Protein AF-0000000087191456 (afdb_homodimer)

Structure (mmCIF, N/CA/C/O backbone):
data_AF-0000000087191456-model_v1
#
loop_
_entity.id
_entity.type
_entity.pdbx_description
1 polymer 'Transcriptional regulator WhiB'
#
loop_
_atom_site.group_PDB
_atom_site.id
_atom_site.type_symbol
_atom_site.label_atom_id
_atom_site.label_alt_id
_atom_site.label_comp_id
_atom_site.label_asym_id
_atom_site.label_entity_id
_atom_site.label_seq_id
_atom_site.pdbx_PDB_ins_code
_atom_site.Cartn_x
_atom_site.Cartn_y
_atom_site.Cartn_z
_atom_site.occupancy
_atom_site.B_iso_or_equiv
_atom_site.auth_seq_id
_atom_site.auth_comp_id
_atom_site.auth_asym_id
_atom_site.auth_atom_id
_atom_site.pdbx_PDB_model_num
ATOM 1 N N . MET A 1 1 ? -40.969 -2.92 -2.164 1 34.16 1 MET A N 1
ATOM 2 C CA . MET A 1 1 ? -40.062 -1.905 -1.629 1 34.16 1 MET A CA 1
ATOM 3 C C . MET A 1 1 ? -38.656 -2.076 -2.193 1 34.16 1 MET A C 1
ATOM 5 O O . MET A 1 1 ? -38.062 -3.148 -2.068 1 34.16 1 MET A O 1
ATOM 9 N N . SER A 1 2 ? -38.188 -1.32 -3.277 1 40.12 2 SER A N 1
ATOM 10 C CA . SER A 1 2 ? -36.969 -1.484 -4.078 1 40.12 2 SER A CA 1
ATOM 11 C C . SER A 1 2 ? -35.719 -1.329 -3.223 1 40.12 2 SER A C 1
ATOM 13 O O . SER A 1 2 ? -35.688 -0.56 -2.26 1 40.12 2 SER A O 1
ATOM 15 N N . PRO A 1 3 ? -34.812 -2.279 -3.111 1 40.75 3 PRO A N 1
ATOM 16 C CA . PRO A 1 3 ? -33.625 -2.143 -2.264 1 40.75 3 PRO A CA 1
ATOM 17 C C . PRO A 1 3 ? -32.844 -0.86 -2.545 1 40.75 3 PRO A C 1
ATOM 19 O O . PRO A 1 3 ? -32.75 -0.42 -3.695 1 40.75 3 PRO A O 1
ATOM 22 N N . ARG A 1 4 ? -32.875 0.216 -1.664 1 35.09 4 ARG A N 1
ATOM 23 C CA . ARG A 1 4 ? -32.094 1.44 -1.776 1 35.09 4 ARG A CA 1
ATOM 24 C C . ARG A 1 4 ? -30.641 1.127 -2.08 1 35.09 4 ARG A C 1
ATOM 26 O O . ARG A 1 4 ? -29.984 0.404 -1.326 1 35.09 4 ARG A O 1
ATOM 33 N N . ARG A 1 5 ? -30.156 1.012 -3.273 1 38.38 5 ARG A N 1
ATOM 34 C CA . ARG A 1 5 ? -28.75 0.925 -3.654 1 38.38 5 ARG A CA 1
ATOM 35 C C . ARG A 1 5 ? -27.906 1.905 -2.848 1 38.38 5 ARG A C 1
ATOM 37 O O . ARG A 1 5 ? -28.156 3.113 -2.871 1 38.38 5 ARG A O 1
ATOM 44 N N . GLU A 1 6 ? -27.359 1.554 -1.744 1 39.47 6 GLU A N 1
ATOM 45 C CA . GLU A 1 6 ? -26.406 2.422 -1.044 1 39.47 6 GLU A CA 1
ATOM 46 C C . GLU A 1 6 ? -25.609 3.27 -2.025 1 39.47 6 GLU A C 1
ATOM 48 O O . GLU A 1 6 ? -24.828 2.74 -2.82 1 39.47 6 GLU A O 1
ATOM 53 N N . LEU A 1 7 ? -26.125 4.375 -2.445 1 39.91 7 LEU A N 1
ATOM 54 C CA . LEU A 1 7 ? -25.438 5.379 -3.246 1 39.91 7 LEU A CA 1
ATOM 55 C C . LEU A 1 7 ? -23.969 5.477 -2.85 1 39.91 7 LEU A C 1
ATOM 57 O O . LEU A 1 7 ? -23.641 5.457 -1.661 1 39.91 7 LEU A O 1
ATOM 61 N N . HIS A 1 8 ? -23.094 4.898 -3.6 1 43.72 8 HIS A N 1
ATOM 62 C CA . HIS A 1 8 ? -21.672 5.199 -3.471 1 43.72 8 HIS A CA 1
ATOM 63 C C . HIS A 1 8 ? -21.453 6.656 -3.09 1 43.72 8 HIS A C 1
ATOM 65 O O . HIS A 1 8 ? -21.766 7.562 -3.863 1 43.72 8 HIS A O 1
ATOM 71 N N . ARG A 1 9 ? -21.703 7.066 -1.861 1 43.62 9 ARG A N 1
ATOM 72 C CA . ARG A 1 9 ? -21.469 8.43 -1.397 1 43.62 9 ARG A CA 1
ATOM 73 C C . ARG A 1 9 ? -20.234 9.023 -2.059 1 43.62 9 ARG A C 1
ATOM 75 O O . ARG A 1 9 ? -19.125 8.508 -1.89 1 43.62 9 ARG A O 1
ATOM 82 N N . THR A 1 10 ? -20.312 9.688 -3.107 1 49.41 10 THR A N 1
ATOM 83 C CA . THR A 1 10 ? -19.234 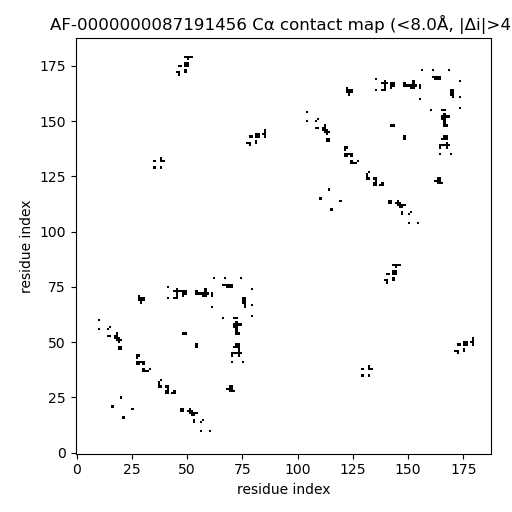10.539 -3.605 1 49.41 10 THR A CA 1
ATOM 84 C C . THR A 1 10 ? -18.547 11.281 -2.457 1 49.41 10 THR A C 1
ATOM 86 O O . THR A 1 10 ? -19.219 11.945 -1.658 1 49.41 10 THR A O 1
ATOM 89 N N . PRO A 1 11 ? -17.422 10.828 -2.135 1 53.06 11 PRO A N 1
ATOM 90 C CA . PRO A 1 11 ? -16.812 11.617 -1.062 1 53.06 11 PRO A CA 1
ATOM 91 C C . PRO A 1 11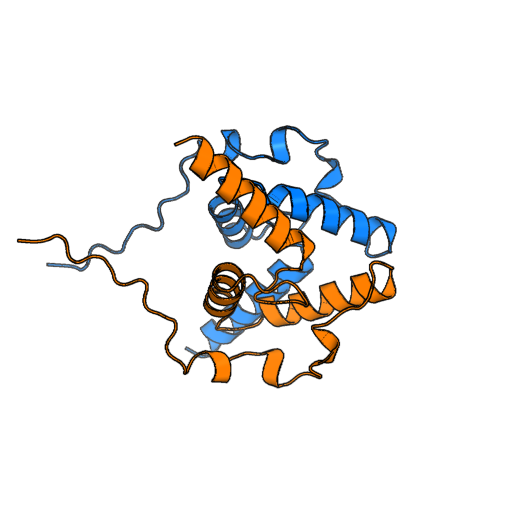 ? -17.172 13.094 -1.144 1 53.06 11 PRO A C 1
ATOM 93 O O . PRO A 1 11 ? -17.172 13.68 -2.232 1 53.06 11 PRO A O 1
ATOM 96 N N . SER A 1 12 ? -17.812 13.617 -0.249 1 54.34 12 SER A N 1
ATOM 97 C CA . SER A 1 12 ? -18.125 15.047 -0.224 1 54.34 12 SER A CA 1
ATOM 98 C C . SER A 1 12 ? -16.891 15.875 -0.576 1 54.34 12 SER A C 1
ATOM 100 O O . SER A 1 12 ? -15.758 15.461 -0.323 1 54.34 12 SER A O 1
ATOM 102 N N . LYS A 1 13 ? -16.891 16.812 -1.495 1 60.78 13 LYS A N 1
ATOM 103 C CA . LYS A 1 13 ? -15.922 17.828 -1.897 1 60.78 13 LYS A CA 1
ATOM 104 C C . LYS A 1 13 ? -15.078 18.281 -0.71 1 60.78 13 LYS A C 1
ATOM 106 O O . LYS A 1 13 ? -13.898 18.609 -0.868 1 60.78 13 LYS A O 1
ATOM 111 N N . GLY A 1 14 ? -15.289 17.734 0.509 1 82.06 14 GLY A N 1
ATOM 112 C CA . GLY A 1 14 ? -14.703 18.312 1.711 1 82.06 14 GLY A CA 1
ATOM 113 C C . GLY A 1 14 ? -13.68 17.391 2.361 1 82.06 14 GLY A C 1
ATOM 114 O O . GLY A 1 14 ? -12.781 17.859 3.068 1 82.06 14 GLY A O 1
ATOM 115 N N . TRP A 1 15 ? -13.484 16.172 1.83 1 87.38 15 TRP A N 1
ATOM 116 C CA . TRP A 1 15 ? -12.602 15.273 2.564 1 87.38 15 TRP A CA 1
ATOM 117 C C . TRP A 1 15 ? -11.141 15.633 2.326 1 87.38 15 TRP A C 1
ATOM 119 O O . TRP A 1 15 ? -10.281 15.352 3.164 1 87.38 15 TRP A O 1
ATOM 129 N N . ARG A 1 16 ? -10.773 16.328 1.291 1 90.19 16 ARG A N 1
ATOM 130 C CA . ARG A 1 16 ? -9.398 16.656 0.916 1 90.19 16 ARG A CA 1
ATOM 131 C C . ARG A 1 16 ? -8.781 17.625 1.92 1 90.19 16 ARG A C 1
ATOM 133 O O . ARG A 1 16 ? -7.559 17.672 2.068 1 90.19 16 ARG A O 1
ATOM 140 N N . ARG A 1 17 ? -9.672 18.344 2.609 1 91.44 17 ARG A N 1
ATOM 141 C CA . ARG A 1 17 ? -9.188 19.297 3.592 1 91.44 17 ARG A CA 1
ATOM 142 C C . ARG A 1 17 ? -8.586 18.594 4.801 1 91.44 17 ARG A C 1
ATOM 144 O O . ARG A 1 17 ? -7.781 19.172 5.527 1 91.44 17 ARG A O 1
ATOM 151 N N . ASP A 1 18 ? -8.922 17.406 4.957 1 93.75 18 ASP A N 1
ATOM 152 C CA . ASP A 1 18 ? -8.477 16.656 6.125 1 93.75 18 ASP A CA 1
ATOM 153 C C . ASP A 1 18 ? -7.266 15.789 5.789 1 93.75 18 ASP A C 1
ATOM 155 O O . ASP A 1 18 ? -6.746 15.078 6.652 1 93.75 18 ASP A O 1
ATOM 159 N N . ALA A 1 19 ? -6.836 15.883 4.523 1 96.81 19 ALA A N 1
ATOM 160 C CA . ALA A 1 19 ? -5.781 14.992 4.059 1 96.81 19 ALA A CA 1
ATOM 161 C C . ALA A 1 19 ? -4.449 15.32 4.727 1 96.81 19 ALA A C 1
ATOM 163 O O . ALA A 1 19 ? -4.031 16.484 4.754 1 96.81 19 ALA A O 1
ATOM 164 N N . ALA A 1 20 ? -3.693 14.289 5.219 1 95.81 20 ALA A N 1
ATOM 165 C CA . ALA A 1 20 ? -2.418 14.469 5.906 1 95.81 20 ALA A CA 1
ATOM 166 C C . ALA A 1 20 ? -1.351 15 4.953 1 95.81 20 ALA A C 1
ATOM 168 O O . ALA A 1 20 ? -0.444 15.727 5.371 1 95.81 20 ALA A O 1
ATOM 169 N N . CYS A 1 21 ? -1.485 14.68 3.68 1 97.19 21 CYS A N 1
ATOM 170 C CA . CYS A 1 21 ? -0.451 15.016 2.709 1 97.19 21 CYS A CA 1
ATOM 171 C C . CYS A 1 21 ? -0.417 16.516 2.445 1 97.19 21 CYS A C 1
ATOM 173 O O . CYS A 1 21 ? 0.556 17.031 1.893 1 97.19 21 CYS A O 1
ATOM 175 N N . GLN A 1 22 ? -1.382 17.297 2.854 1 95.38 22 GLN A N 1
ATOM 176 C CA . GLN A 1 22 ? -1.429 18.734 2.666 1 95.38 22 GLN A CA 1
ATOM 177 C C . GLN A 1 22 ? -0.269 19.422 3.383 1 95.38 22 GLN A C 1
ATOM 179 O O . GLN A 1 22 ? 0.157 20.516 2.986 1 95.38 22 GLN A O 1
ATOM 184 N N . GLY A 1 23 ? 0.269 18.828 4.34 1 94.62 23 GLY A N 1
ATOM 185 C CA . GLY A 1 23 ? 1.347 19.406 5.125 1 94.62 23 GLY A CA 1
ATOM 186 C C . GLY A 1 23 ? 2.725 19.016 4.629 1 94.62 23 GLY A C 1
ATOM 187 O O . GLY A 1 23 ? 3.73 19.297 5.289 1 94.62 23 GLY A O 1
ATOM 188 N N . HIS A 1 24 ? 2.826 18.406 3.521 1 97.25 24 HIS A N 1
ATOM 189 C CA . HIS A 1 24 ? 4.102 17.938 2.988 1 97.25 24 HIS A CA 1
ATOM 190 C C . HIS A 1 24 ? 4.387 18.562 1.625 1 97.25 24 HIS A C 1
ATOM 192 O O . HIS A 1 24 ? 3.484 19.094 0.975 1 97.25 24 HIS A O 1
ATOM 198 N N . ASP A 1 25 ? 5.621 18.562 1.252 1 97.69 25 ASP A N 1
ATOM 199 C CA . ASP A 1 25 ? 5.984 18.938 -0.112 1 97.69 25 ASP A CA 1
ATOM 200 C C . ASP A 1 25 ? 5.258 18.062 -1.132 1 97.69 25 ASP A C 1
ATOM 202 O O . ASP A 1 25 ? 5.402 16.828 -1.122 1 97.69 25 ASP A O 1
ATOM 206 N N . PRO A 1 26 ? 4.547 18.641 -2.059 1 97.06 26 PRO A N 1
ATOM 207 C CA . PRO A 1 26 ? 3.775 17.875 -3.031 1 97.06 26 PRO A CA 1
ATOM 208 C C . PRO A 1 26 ? 4.652 16.938 -3.871 1 97.06 26 PRO A C 1
ATOM 210 O O . PRO A 1 26 ? 4.191 15.883 -4.316 1 97.06 26 PRO A O 1
ATOM 213 N N . GLU A 1 27 ? 5.875 17.266 -4.078 1 97.38 27 GLU A N 1
ATOM 214 C CA . GLU A 1 27 ? 6.773 16.469 -4.914 1 97.38 27 GLU A CA 1
ATOM 215 C C . GLU A 1 27 ? 7.016 15.086 -4.309 1 97.38 27 GLU A C 1
ATOM 217 O O . GLU A 1 27 ? 7.328 14.141 -5.027 1 97.38 27 GLU A O 1
ATOM 222 N N . LEU A 1 28 ? 6.902 14.977 -3.02 1 98.06 28 LEU A N 1
ATOM 223 C CA . LEU A 1 28 ? 7.062 13.695 -2.342 1 98.06 28 LEU A CA 1
ATOM 224 C C . LEU A 1 28 ? 6.145 12.641 -2.951 1 98.06 28 LEU A C 1
ATOM 226 O O . LEU A 1 28 ? 6.496 11.461 -2.994 1 98.06 28 LEU A O 1
ATOM 230 N N . PHE A 1 29 ? 5.035 13.094 -3.488 1 98.25 29 PHE A N 1
ATOM 231 C CA . PHE A 1 29 ? 3.99 12.148 -3.869 1 98.25 29 PHE A CA 1
ATOM 232 C C . PHE A 1 29 ? 4.039 11.859 -5.363 1 98.25 29 PHE A C 1
ATOM 234 O O . PHE A 1 29 ? 3.172 11.164 -5.898 1 98.25 29 PHE A O 1
ATOM 241 N N . PHE A 1 30 ? 5.098 12.312 -6.047 1 97.88 30 PHE A N 1
ATOM 242 C CA . PHE A 1 30 ? 5.27 12.102 -7.477 1 97.88 30 PHE A CA 1
ATOM 243 C C . PHE A 1 30 ? 6.676 11.602 -7.781 1 97.88 30 PHE A C 1
ATOM 245 O O . PHE A 1 30 ? 7.449 12.281 -8.461 1 97.88 30 PHE A O 1
ATOM 252 N N . PRO A 1 31 ? 6.988 10.391 -7.285 1 96.69 31 PRO A N 1
ATOM 253 C CA . PRO A 1 31 ? 8.312 9.836 -7.59 1 96.69 31 PRO A CA 1
ATOM 254 C C . PRO A 1 31 ? 8.547 9.664 -9.086 1 96.69 31 PRO A C 1
ATOM 256 O O . PRO A 1 31 ? 7.621 9.312 -9.828 1 96.69 31 PRO A O 1
ATOM 259 N N . ILE A 1 32 ? 9.742 9.914 -9.477 1 93.44 32 ILE A N 1
ATOM 260 C CA . ILE A 1 32 ? 10.117 9.766 -10.875 1 93.44 32 ILE A CA 1
ATOM 261 C C . ILE A 1 32 ? 11.078 8.586 -11.031 1 93.44 32 ILE A C 1
ATOM 263 O O . ILE A 1 32 ? 12.148 8.555 -10.414 1 93.44 32 ILE A O 1
ATOM 267 N N . GLY A 1 33 ? 10.672 7.598 -11.797 1 91 33 GLY A N 1
ATOM 268 C CA . GLY A 1 33 ? 11.523 6.441 -12.047 1 91 33 GLY A CA 1
ATOM 269 C C . GLY A 1 33 ? 11.25 5.289 -11.102 1 91 33 GLY A C 1
ATOM 270 O O . GLY A 1 33 ? 10.219 5.262 -10.422 1 91 33 GLY A O 1
ATOM 271 N N . THR A 1 34 ? 12.141 4.293 -11.133 1 90.88 34 THR A N 1
ATOM 272 C CA . THR A 1 34 ? 11.938 3.084 -10.344 1 90.88 34 THR A CA 1
ATOM 273 C C . THR A 1 34 ? 13.227 2.664 -9.648 1 90.88 34 THR A C 1
ATOM 275 O O . THR A 1 34 ? 13.375 1.506 -9.25 1 90.88 34 THR A O 1
ATOM 278 N N . ASP A 1 35 ? 14.125 3.602 -9.57 1 93 35 ASP A N 1
ATOM 279 C CA . ASP A 1 35 ? 15.375 3.273 -8.891 1 93 35 ASP A CA 1
ATOM 280 C C . ASP A 1 35 ? 15.234 3.439 -7.379 1 93 35 ASP A C 1
ATOM 282 O O . ASP A 1 35 ? 14.141 3.732 -6.879 1 93 35 ASP A O 1
ATOM 286 N N . ALA A 1 36 ? 16.375 3.141 -6.648 1 93 36 ALA A N 1
ATOM 287 C CA . ALA A 1 36 ? 16.328 3.076 -5.191 1 93 36 ALA A CA 1
ATOM 288 C C . ALA A 1 36 ? 15.828 4.387 -4.598 1 93 36 ALA A C 1
ATOM 290 O O . ALA A 1 36 ? 14.961 4.387 -3.717 1 93 36 ALA A O 1
ATOM 291 N N . PRO A 1 37 ? 16.281 5.574 -5.086 1 94.75 37 PRO A N 1
ATOM 292 C CA . PRO A 1 37 ? 15.742 6.824 -4.551 1 94.75 37 PRO A CA 1
ATOM 293 C C . PRO A 1 37 ? 14.242 6.977 -4.797 1 94.75 37 PRO A C 1
ATOM 295 O O . PRO A 1 37 ? 13.508 7.418 -3.91 1 94.75 37 PRO A O 1
ATOM 298 N N . ALA A 1 38 ? 13.875 6.613 -5.922 1 96 38 ALA A N 1
ATOM 299 C CA . ALA A 1 38 ? 12.453 6.68 -6.254 1 96 38 ALA A CA 1
ATOM 300 C C . ALA A 1 38 ? 11.641 5.738 -5.371 1 96 38 ALA A C 1
ATOM 302 O O . ALA A 1 38 ? 10.547 6.094 -4.922 1 96 38 ALA A O 1
ATOM 303 N N . MET A 1 39 ? 12.164 4.582 -5.141 1 95 39 MET A N 1
ATOM 304 C CA . MET A 1 39 ? 11.477 3.596 -4.309 1 95 39 MET A CA 1
ATOM 305 C C . MET A 1 39 ? 11.367 4.086 -2.867 1 95 39 MET A C 1
ATOM 307 O O . MET A 1 39 ? 10.344 3.881 -2.215 1 95 39 MET A O 1
ATOM 311 N N . ARG A 1 40 ? 12.391 4.699 -2.453 1 95.75 40 ARG A N 1
ATOM 312 C CA . ARG A 1 40 ? 12.352 5.262 -1.106 1 95.75 40 ARG A CA 1
ATOM 313 C C . ARG A 1 40 ? 11.32 6.383 -1.009 1 95.75 40 ARG A C 1
ATOM 315 O O . ARG A 1 40 ? 10.594 6.484 -0.016 1 95.75 40 ARG A O 1
ATOM 322 N N . GLN A 1 41 ? 11.305 7.184 -1.983 1 97.06 41 GLN A N 1
ATOM 323 C CA . GLN A 1 41 ? 10.328 8.258 -2.037 1 97.06 41 GLN A CA 1
ATOM 324 C C . GLN A 1 41 ? 8.898 7.715 -1.986 1 97.06 41 GLN A C 1
ATOM 326 O O . GLN A 1 41 ? 8.047 8.25 -1.275 1 97.06 41 GLN A O 1
ATOM 331 N N . THR A 1 42 ? 8.656 6.699 -2.695 1 97.44 42 THR A N 1
ATOM 332 C CA . THR A 1 42 ? 7.352 6.047 -2.701 1 97.44 42 THR A CA 1
ATOM 333 C C . THR A 1 42 ? 6.992 5.547 -1.305 1 97.44 42 THR A C 1
ATOM 335 O O . THR A 1 42 ? 5.875 5.762 -0.83 1 97.44 42 THR A O 1
ATOM 338 N N . GLU A 1 43 ? 7.934 4.914 -0.701 1 95.38 43 GLU A N 1
ATOM 339 C CA . GLU A 1 43 ? 7.707 4.375 0.637 1 95.38 43 GLU A CA 1
ATOM 340 C C . GLU A 1 43 ? 7.371 5.484 1.629 1 95.38 43 GLU A C 1
ATOM 342 O O . GLU A 1 43 ? 6.469 5.336 2.453 1 95.38 43 GLU A O 1
ATOM 347 N N . GLN A 1 44 ? 8.078 6.555 1.512 1 96.12 44 GLN A N 1
ATOM 348 C CA . GLN A 1 44 ? 7.84 7.688 2.396 1 96.12 44 GLN A CA 1
ATOM 349 C C . GLN A 1 44 ? 6.453 8.281 2.166 1 96.12 44 GLN A C 1
ATOM 351 O O . GLN A 1 44 ? 5.738 8.602 3.121 1 96.12 44 GLN A O 1
ATOM 356 N N . ALA A 1 45 ? 6.094 8.445 0.949 1 98.38 45 ALA A N 1
ATOM 357 C CA . ALA A 1 45 ? 4.777 8.977 0.606 1 98.38 45 ALA A CA 1
ATOM 358 C C . ALA A 1 45 ? 3.666 8.078 1.145 1 98.38 45 ALA A C 1
ATOM 360 O O . ALA A 1 45 ? 2.691 8.562 1.724 1 98.38 45 ALA A O 1
ATOM 361 N N . LYS A 1 46 ? 3.85 6.797 0.98 1 97.88 46 LYS A N 1
ATOM 362 C CA . LYS A 1 46 ? 2.834 5.855 1.445 1 97.88 46 LYS A CA 1
ATOM 363 C C . LYS A 1 46 ? 2.723 5.875 2.967 1 97.88 46 LYS A C 1
ATOM 365 O O . LYS A 1 46 ? 1.633 5.711 3.518 1 97.88 46 LYS A O 1
ATOM 370 N N . ALA A 1 47 ? 3.799 6.074 3.592 1 95.25 47 ALA A N 1
ATOM 371 C CA . ALA A 1 47 ? 3.762 6.168 5.047 1 95.25 47 ALA A CA 1
ATOM 372 C C . ALA A 1 47 ? 2.887 7.336 5.5 1 95.25 47 ALA A C 1
ATOM 374 O O . ALA A 1 47 ? 2.143 7.223 6.477 1 95.25 47 ALA A O 1
ATOM 375 N N . VAL A 1 48 ? 2.975 8.43 4.848 1 97.12 48 VAL A N 1
ATOM 376 C CA . VAL A 1 48 ? 2.105 9.562 5.137 1 97.12 48 VAL A CA 1
ATOM 377 C C . VAL A 1 48 ? 0.646 9.164 4.938 1 97.12 48 VAL A C 1
ATOM 379 O O . VAL A 1 48 ? -0.206 9.461 5.777 1 97.12 48 VAL A O 1
ATOM 382 N N . CYS A 1 49 ? 0.38 8.508 3.848 1 98.19 49 CYS A N 1
ATOM 383 C CA . CYS A 1 49 ? -0.977 8.078 3.529 1 98.19 49 CYS A CA 1
ATOM 384 C C . CYS A 1 49 ? -1.545 7.199 4.641 1 98.19 49 CYS A C 1
ATOM 386 O O . CYS A 1 49 ? -2.711 7.344 5.012 1 98.19 49 CYS A O 1
ATOM 388 N N . PHE A 1 50 ? -0.727 6.289 5.168 1 96.75 50 PHE A N 1
ATOM 389 C CA . PHE A 1 50 ? -1.244 5.32 6.125 1 96.75 50 PHE A CA 1
ATOM 390 C C . PHE A 1 50 ? -1.464 5.969 7.488 1 96.75 50 PHE A C 1
ATOM 392 O O . PHE A 1 50 ? -2.125 5.395 8.352 1 96.75 50 PHE A O 1
ATOM 399 N N . GLY A 1 51 ? -0.954 7.168 7.676 1 94.56 51 GLY A N 1
ATOM 400 C CA . GLY A 1 51 ? -1.272 7.984 8.836 1 94.56 51 GLY A CA 1
ATOM 401 C C . G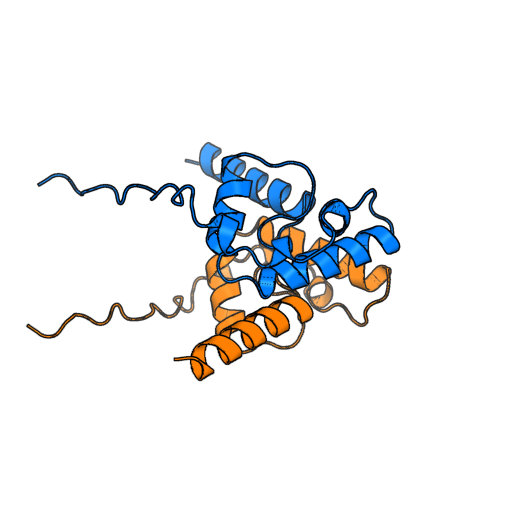LY A 1 51 ? -2.412 8.953 8.586 1 94.56 51 GLY A C 1
ATOM 402 O O . GLY A 1 51 ? -2.715 9.797 9.438 1 94.56 51 GLY A O 1
ATOM 403 N N . CYS A 1 52 ? -3.027 8.945 7.5 1 97 52 CYS A N 1
ATOM 404 C CA . CYS A 1 52 ? -4.02 9.906 7.043 1 97 52 CYS A CA 1
ATOM 405 C C . CYS A 1 52 ? -5.426 9.469 7.43 1 97 52 CYS A C 1
ATOM 407 O O . CYS A 1 52 ? -5.812 8.328 7.191 1 97 52 CYS A O 1
ATOM 409 N N . PRO A 1 53 ? -6.289 10.422 7.898 1 94.88 53 PRO A N 1
ATOM 410 C CA . PRO A 1 53 ? -7.645 10.055 8.32 1 94.88 53 PRO A CA 1
ATOM 411 C C . PRO A 1 53 ? -8.578 9.797 7.137 1 94.88 53 PRO A C 1
ATOM 413 O O . PRO A 1 53 ? -9.656 9.219 7.312 1 94.88 53 PRO A O 1
ATOM 416 N N . VAL A 1 54 ? -8.242 10.164 5.926 1 96.25 54 VAL A N 1
ATOM 417 C CA . VAL A 1 54 ? -9.156 10.023 4.793 1 96.25 54 VAL A CA 1
ATOM 418 C C . VAL A 1 54 ? -8.523 9.117 3.734 1 96.25 54 VAL A C 1
ATOM 420 O O . VAL A 1 54 ? -8.789 9.273 2.539 1 96.25 54 VAL A O 1
ATOM 423 N N . ILE A 1 55 ? -7.703 8.18 4.223 1 96.25 55 ILE A N 1
ATOM 424 C CA . ILE A 1 55 ? -6.961 7.324 3.305 1 96.25 55 ILE A CA 1
ATOM 425 C C . ILE A 1 55 ? -7.938 6.523 2.443 1 96.25 55 IL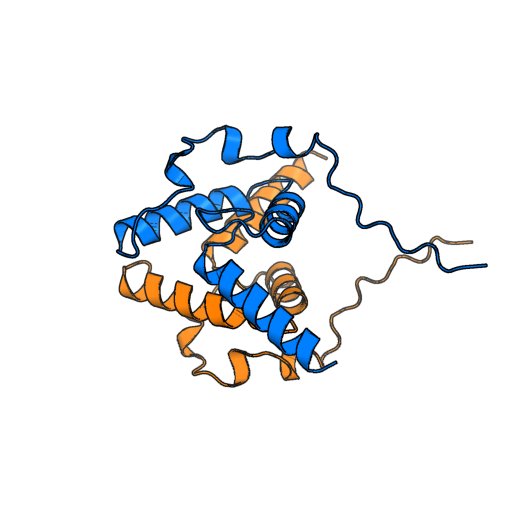E A C 1
ATOM 427 O O . ILE A 1 55 ? -7.719 6.352 1.241 1 96.25 55 ILE A O 1
ATOM 431 N N . ASP A 1 56 ? -8.945 6.078 2.979 1 94.62 56 ASP A N 1
ATOM 432 C CA . ASP A 1 56 ? -9.875 5.238 2.229 1 94.62 56 ASP A CA 1
ATOM 433 C C . ASP A 1 56 ? -10.594 6.047 1.151 1 94.62 56 ASP A C 1
ATOM 435 O O . ASP A 1 56 ? -10.727 5.594 0.013 1 94.62 56 ASP A O 1
ATOM 439 N N . ALA A 1 57 ? -11.047 7.199 1.525 1 95.75 57 ALA A N 1
ATOM 440 C CA . ALA A 1 57 ? -11.703 8.07 0.556 1 95.75 57 ALA A CA 1
ATOM 441 C C . ALA A 1 57 ? -10.742 8.477 -0.56 1 95.75 57 ALA A C 1
ATOM 443 O O . ALA A 1 57 ? -11.117 8.469 -1.736 1 95.75 57 ALA A O 1
ATOM 444 N N . CYS A 1 58 ? -9.516 8.781 -0.199 1 97.38 58 CYS A N 1
ATOM 445 C CA . CYS A 1 58 ? -8.477 9.148 -1.152 1 97.38 58 CYS A CA 1
ATOM 446 C C . CYS A 1 58 ? -8.188 8.008 -2.119 1 97.38 58 CYS A C 1
ATOM 448 O O . CYS A 1 58 ? -8.109 8.219 -3.33 1 97.38 58 CYS A O 1
ATOM 450 N N . ARG A 1 59 ? -8.094 6.84 -1.561 1 96.31 59 ARG A N 1
ATOM 451 C CA . ARG A 1 59 ? -7.82 5.656 -2.373 1 96.31 59 ARG A CA 1
ATOM 452 C C . ARG A 1 59 ? -8.969 5.379 -3.338 1 96.31 59 ARG A C 1
ATOM 454 O O . ARG A 1 59 ? -8.742 5.145 -4.527 1 96.31 59 ARG A O 1
ATOM 461 N N . ALA A 1 60 ? -10.156 5.41 -2.863 1 94.75 60 ALA A N 1
ATOM 462 C CA . ALA A 1 60 ? -11.328 5.168 -3.701 1 94.75 60 ALA A CA 1
ATOM 463 C C . ALA A 1 60 ? -11.391 6.164 -4.855 1 94.75 60 ALA A C 1
ATOM 465 O O . ALA A 1 60 ? -11.641 5.781 -6 1 94.75 60 ALA A O 1
ATOM 466 N N . TRP A 1 61 ? -11.172 7.34 -4.547 1 95.94 61 TRP A N 1
ATOM 467 C CA . TRP A 1 61 ? -11.203 8.383 -5.566 1 95.94 61 TRP A CA 1
ATOM 468 C C . TRP A 1 61 ? -10.141 8.133 -6.637 1 95.94 61 TRP A C 1
ATOM 470 O O . TRP A 1 61 ? -10.43 8.219 -7.836 1 95.94 61 TRP A O 1
ATOM 480 N N . ALA A 1 62 ? -8.93 7.887 -6.191 1 96.38 62 ALA A N 1
ATOM 481 C CA . ALA A 1 62 ? -7.828 7.645 -7.117 1 96.38 62 ALA A CA 1
ATOM 482 C C . ALA A 1 62 ? -8.133 6.465 -8.039 1 96.38 62 ALA A C 1
ATOM 484 O O . ALA A 1 62 ? -7.801 6.5 -9.227 1 96.38 62 ALA A O 1
ATOM 485 N N . LEU A 1 63 ? -8.727 5.395 -7.488 1 94.5 63 LEU A N 1
ATOM 486 C CA . LEU A 1 63 ? -9.078 4.219 -8.281 1 94.5 63 LEU A CA 1
ATOM 487 C C . LEU A 1 63 ? -10.203 4.543 -9.258 1 94.5 63 LEU A C 1
ATOM 489 O O . LEU A 1 63 ? -10.133 4.168 -10.43 1 94.5 63 LEU A O 1
ATOM 493 N N . ASP A 1 64 ? -11.133 5.297 -8.836 1 93.94 64 ASP A N 1
ATOM 494 C CA . ASP A 1 64 ? -12.305 5.605 -9.641 1 93.94 64 ASP A CA 1
ATOM 495 C C . ASP A 1 64 ? -11.953 6.547 -10.789 1 93.94 64 ASP A C 1
ATOM 497 O O . ASP A 1 64 ? -12.523 6.445 -11.875 1 93.94 64 ASP A O 1
ATOM 501 N N . THR A 1 65 ? -11.031 7.406 -10.531 1 94.62 65 THR A N 1
ATOM 502 C CA . THR A 1 65 ? -10.688 8.406 -11.531 1 94.62 65 THR A CA 1
ATOM 503 C C . THR A 1 65 ? -9.461 7.977 -12.336 1 94.62 65 THR A C 1
ATOM 505 O O . THR A 1 65 ? -8.961 8.734 -13.164 1 94.62 65 THR A O 1
ATOM 508 N N . HIS A 1 66 ? -8.914 6.82 -12.086 1 93.44 66 HIS A N 1
ATOM 509 C CA . HIS A 1 66 ? -7.797 6.227 -12.812 1 93.44 66 HIS A CA 1
ATOM 510 C C . HIS A 1 66 ? -6.578 7.145 -12.797 1 93.44 66 HIS A C 1
ATOM 512 O O . HIS A 1 66 ? -5.992 7.418 -13.852 1 93.44 66 HIS A O 1
ATOM 518 N N . GLN A 1 67 ? -6.266 7.555 -11.648 1 90.56 67 GLN A N 1
ATOM 519 C CA . GLN A 1 67 ? -5.047 8.344 -11.508 1 90.56 67 GLN A CA 1
ATOM 520 C C . GLN A 1 67 ? -3.811 7.512 -11.828 1 90.56 67 GLN A C 1
ATOM 522 O O . GLN A 1 67 ? -3.535 6.516 -11.156 1 90.56 67 GLN A O 1
ATOM 527 N N . ASP A 1 68 ? -3.021 7.93 -12.773 1 87.38 68 ASP A N 1
ATOM 528 C CA . ASP A 1 68 ? -1.963 7.074 -13.312 1 87.38 68 ASP A CA 1
ATOM 529 C C . ASP A 1 68 ? -0.596 7.5 -12.781 1 87.38 68 ASP A C 1
ATOM 531 O O . ASP A 1 68 ? 0.404 6.816 -13.008 1 87.38 68 ASP A O 1
ATOM 535 N N . HIS A 1 69 ? -0.509 8.609 -12.141 1 94.75 69 HIS A N 1
ATOM 536 C CA . HIS A 1 69 ? 0.797 9.039 -11.656 1 94.75 69 HIS A CA 1
ATOM 537 C C . HIS A 1 69 ? 0.733 9.445 -10.188 1 94.75 69 HIS A C 1
ATOM 539 O O . HIS A 1 69 ? -0.261 10.016 -9.742 1 94.75 69 HIS A O 1
ATOM 545 N N . GLY A 1 70 ? 1.849 9.008 -9.508 1 96.5 70 GLY A N 1
ATOM 546 C CA . GLY A 1 70 ? 1.961 9.469 -8.133 1 96.5 70 GLY A CA 1
ATOM 547 C C . GLY A 1 70 ? 1.478 8.445 -7.121 1 96.5 70 GLY A C 1
ATOM 548 O O . GLY A 1 70 ? 1.152 7.312 -7.48 1 96.5 70 GLY A O 1
ATOM 549 N N . VAL A 1 71 ? 1.531 8.891 -5.891 1 98 71 VAL A N 1
ATOM 550 C CA . VAL A 1 71 ? 1.067 8.094 -4.762 1 98 71 VAL A CA 1
ATOM 551 C C . VAL A 1 71 ? -0.24 8.672 -4.223 1 98 71 VAL A C 1
ATOM 553 O O . VAL A 1 71 ? -0.326 9.867 -3.932 1 98 71 VAL A O 1
ATOM 556 N N . TRP A 1 72 ? -1.301 7.859 -4.195 1 97.38 72 TRP A N 1
ATOM 557 C CA . TRP A 1 72 ? -2.629 8.227 -3.717 1 97.38 72 TRP A CA 1
ATOM 558 C C . TRP A 1 72 ? -3.178 7.164 -2.771 1 97.38 72 TRP A C 1
ATOM 560 O O . TRP A 1 72 ? -3.18 5.977 -3.098 1 97.38 72 TRP A O 1
ATOM 570 N N . GLY A 1 73 ? -3.703 7.551 -1.646 1 97.12 73 GLY A N 1
ATOM 571 C CA . GLY A 1 73 ? -4.348 6.59 -0.768 1 97.12 73 GLY A CA 1
ATOM 572 C C . GLY A 1 73 ? -3.477 5.391 -0.453 1 97.12 73 GLY A C 1
ATOM 573 O O . GLY A 1 73 ? -3.955 4.254 -0.43 1 97.12 73 GLY A O 1
ATOM 574 N N . GLY A 1 74 ? -2.273 5.566 -0.375 1 97.5 74 GLY A N 1
ATOM 575 C CA . GLY A 1 74 ? -1.353 4.504 -0.006 1 97.5 74 GLY A CA 1
ATOM 576 C C . GLY A 1 74 ? -1.022 3.574 -1.158 1 97.5 74 GLY A C 1
ATOM 577 O O . GLY A 1 74 ? -0.517 2.469 -0.946 1 97.5 74 GLY A O 1
ATOM 578 N N . THR A 1 75 ? -1.316 3.949 -2.361 1 97.56 75 THR A N 1
ATOM 579 C CA . THR A 1 75 ? -1.075 3.061 -3.494 1 97.56 75 THR A CA 1
ATOM 580 C C . THR A 1 75 ? -0.137 3.715 -4.504 1 97.56 75 THR A C 1
ATOM 582 O O . THR A 1 75 ? -0.226 4.918 -4.754 1 97.56 75 THR A O 1
ATOM 585 N N . SER A 1 76 ? 0.788 2.939 -5.031 1 96.75 76 SER A N 1
ATOM 586 C CA . SER A 1 76 ? 1.623 3.346 -6.156 1 96.75 76 SER A CA 1
ATOM 587 C C . SER A 1 76 ? 0.903 3.137 -7.484 1 96.75 76 SER A C 1
ATOM 589 O O . SER A 1 76 ? -0.169 2.527 -7.523 1 96.75 76 SER A O 1
ATOM 591 N N . GLU A 1 77 ? 1.551 3.652 -8.531 1 94.31 77 GLU A N 1
ATOM 592 C CA . GLU A 1 77 ? 1.026 3.447 -9.883 1 94.31 77 GLU A CA 1
ATOM 593 C C . GLU A 1 77 ? 0.92 1.96 -10.211 1 94.31 77 GLU A C 1
ATOM 595 O O . GLU A 1 77 ? -0.102 1.506 -10.727 1 94.31 77 GLU A O 1
ATOM 600 N N . ALA A 1 78 ? 1.94 1.245 -9.859 1 93.88 78 ALA A N 1
ATOM 601 C CA . ALA A 1 78 ? 1.972 -0.182 -10.172 1 93.88 78 ALA A CA 1
ATOM 602 C C . ALA A 1 78 ? 0.867 -0.929 -9.43 1 93.88 78 ALA A C 1
ATOM 604 O O . ALA A 1 78 ? 0.235 -1.83 -9.984 1 93.88 78 ALA A O 1
ATOM 605 N N . GLU A 1 79 ? 0.592 -0.575 -8.25 1 95.5 79 GLU A N 1
ATOM 606 C CA . GLU A 1 79 ? -0.436 -1.208 -7.426 1 95.5 79 GLU A CA 1
ATOM 607 C C . GLU A 1 79 ? -1.832 -0.92 -7.973 1 95.5 79 GLU A C 1
ATOM 609 O O . GLU A 1 79 ? -2.678 -1.814 -8.031 1 95.5 79 GLU A O 1
ATOM 614 N N . ARG A 1 80 ? -2.076 0.298 -8.391 1 96.06 80 ARG A N 1
ATOM 615 C CA . ARG A 1 80 ? -3.373 0.638 -8.969 1 96.06 80 ARG A CA 1
ATOM 616 C C . ARG A 1 80 ? -3.586 -0.074 -10.305 1 96.06 80 ARG A C 1
ATOM 618 O O . ARG A 1 80 ? -4.691 -0.526 -10.602 1 96.06 80 ARG A O 1
ATOM 625 N N . ARG A 1 81 ? -2.518 -0.185 -11.094 1 94.62 81 ARG A N 1
ATOM 626 C CA . ARG A 1 81 ? -2.605 -0.942 -12.336 1 94.62 81 ARG A CA 1
ATOM 627 C C . ARG A 1 81 ? -2.992 -2.393 -12.07 1 94.62 81 ARG A C 1
ATOM 629 O O . ARG A 1 81 ? -3.848 -2.949 -12.758 1 94.62 81 ARG A O 1
ATOM 636 N N . ALA A 1 82 ? -2.336 -2.994 -11.102 1 94.56 82 ALA A N 1
ATOM 637 C CA . ALA A 1 82 ? -2.65 -4.371 -10.734 1 94.56 82 ALA A CA 1
ATOM 638 C C . ALA A 1 82 ? -4.105 -4.504 -10.297 1 94.56 82 ALA A C 1
ATOM 640 O O . ALA A 1 82 ? -4.789 -5.465 -10.656 1 94.56 82 ALA A O 1
ATOM 641 N N . TYR A 1 83 ? -4.613 -3.592 -9.547 1 93.44 83 TYR A N 1
ATOM 642 C CA . TYR A 1 83 ? -6.004 -3.566 -9.102 1 93.44 83 TYR A CA 1
ATOM 643 C C . TYR A 1 83 ? -6.957 -3.551 -10.289 1 93.44 83 TYR A C 1
ATOM 645 O O . TYR A 1 83 ? -7.91 -4.328 -10.336 1 93.44 83 TYR A O 1
ATOM 653 N N . HIS A 1 84 ? -6.637 -2.65 -11.242 1 94.06 84 HIS A N 1
ATOM 654 C CA . HIS A 1 84 ? -7.516 -2.5 -12.398 1 94.06 84 HIS A CA 1
ATOM 655 C C . HIS A 1 84 ? -7.469 -3.734 -13.289 1 94.06 84 HIS A C 1
ATOM 657 O O . HIS A 1 84 ? -8.492 -4.137 -13.852 1 94.06 84 HIS A O 1
ATOM 663 N N . ARG A 1 85 ? -6.312 -4.359 -13.367 1 93.5 85 ARG A N 1
ATOM 664 C CA . ARG A 1 85 ? -6.184 -5.594 -14.133 1 93.5 85 ARG A CA 1
ATOM 665 C C . ARG A 1 85 ? -7.055 -6.699 -13.547 1 93.5 85 ARG A C 1
ATOM 667 O O . ARG A 1 85 ? -7.738 -7.41 -14.289 1 93.5 85 ARG A O 1
ATOM 674 N N . ARG A 1 86 ? -7.062 -6.812 -12.312 1 91.5 86 ARG A N 1
ATOM 675 C CA . ARG A 1 86 ? -7.891 -7.812 -11.641 1 91.5 86 ARG A CA 1
ATOM 676 C C . ARG A 1 86 ? -9.375 -7.547 -11.883 1 91.5 86 ARG A C 1
ATOM 678 O O . ARG A 1 86 ? -10.133 -8.469 -12.18 1 91.5 86 ARG A O 1
ATOM 685 N N . ARG A 1 87 ? -9.75 -6.305 -11.719 1 90.25 87 ARG A N 1
ATOM 686 C CA . ARG A 1 87 ? -11.148 -5.934 -11.891 1 90.25 87 ARG A CA 1
ATOM 687 C C . ARG A 1 87 ? -11.609 -6.215 -13.32 1 90.25 87 ARG A C 1
ATOM 689 O O . ARG A 1 87 ? -12.742 -6.664 -13.539 1 90.25 87 ARG A O 1
ATOM 696 N N . ALA A 1 88 ? -10.711 -5.91 -14.25 1 90.12 88 ALA A N 1
ATOM 697 C CA . ALA A 1 88 ? -11.016 -6.176 -15.648 1 90.12 88 ALA A CA 1
ATOM 698 C C . ALA A 1 88 ? -11.188 -7.672 -15.898 1 90.12 88 ALA A C 1
ATOM 700 O O . ALA A 1 88 ? -12.062 -8.086 -16.672 1 90.12 88 ALA A O 1
ATOM 701 N N . ALA A 1 89 ? -10.375 -8.461 -15.273 1 87.31 89 ALA A N 1
ATOM 702 C CA . ALA A 1 89 ? -10.43 -9.914 -15.43 1 87.31 89 ALA A CA 1
ATOM 703 C C . ALA A 1 89 ? -11.711 -10.492 -14.836 1 87.31 89 ALA A C 1
ATOM 705 O O . ALA A 1 89 ? -12.281 -11.438 -15.375 1 87.31 89 ALA A O 1
ATOM 706 N N . ARG A 1 90 ? -12.242 -9.938 -13.828 1 83 90 ARG A N 1
ATOM 707 C CA . ARG A 1 90 ? -13.469 -10.398 -13.18 1 83 90 ARG A CA 1
ATOM 708 C C . ARG A 1 90 ? -14.695 -9.992 -13.992 1 83 90 ARG A C 1
ATOM 710 O O . ARG A 1 90 ? -15.727 -10.664 -13.93 1 83 90 ARG A O 1
ATOM 717 N N . GLY A 1 91 ? -14.648 -8.75 -14.5 1 73.12 91 GLY A N 1
ATOM 718 C CA . GLY A 1 91 ? -15.758 -8.281 -15.312 1 73.12 91 GLY A CA 1
ATOM 719 C C . GLY A 1 91 ? -15.945 -9.086 -16.594 1 73.12 91 GLY A C 1
ATOM 720 O O . GLY A 1 91 ? -17.062 -9.195 -17.109 1 73.12 91 GLY A O 1
ATOM 721 N N . VAL A 1 92 ? -14.867 -9.555 -17.062 1 66.81 92 VAL A N 1
ATOM 722 C CA . VAL A 1 92 ? -14.984 -10.359 -18.281 1 66.81 92 VAL A CA 1
ATOM 723 C C . VAL A 1 92 ? -15.523 -11.742 -17.938 1 66.81 92 VAL A C 1
ATOM 725 O O . VAL A 1 92 ? -16.219 -12.375 -18.75 1 66.81 92 VAL A O 1
ATOM 728 N N . GLY A 1 93 ? -15.203 -12.188 -16.734 1 50.56 93 GLY A N 1
ATOM 729 C CA . GLY A 1 93 ? -15.695 -13.516 -16.375 1 50.56 93 GLY A CA 1
ATOM 730 C C . GLY A 1 93 ? -17.141 -13.523 -15.945 1 50.56 93 GLY A C 1
ATOM 731 O O . GLY A 1 93 ? -17.734 -14.586 -15.734 1 50.56 93 GLY A O 1
ATOM 732 N N . GLN A 1 94 ? -17.672 -12.406 -15.602 1 42.56 94 GLN A N 1
ATOM 733 C CA . GLN A 1 94 ? -19.109 -12.453 -15.367 1 42.56 94 GLN A CA 1
ATOM 734 C C . GLN A 1 94 ? -19.891 -12.227 -16.656 1 42.56 94 GLN A C 1
ATOM 736 O O . GLN A 1 94 ? -19.547 -11.352 -17.453 1 42.56 94 GLN A O 1
ATOM 741 N N . MET B 1 1 ? -36.156 -3.059 21.312 1 33.81 1 MET B N 1
ATOM 742 C CA . MET B 1 1 ? -35.531 -3.801 20.234 1 33.81 1 MET B CA 1
ATOM 743 C C . MET B 1 1 ? -34.062 -3.494 20.156 1 33.81 1 MET B C 1
ATOM 745 O O . MET B 1 1 ? -33.656 -2.336 20.016 1 33.81 1 MET B O 1
ATOM 749 N N . SER B 1 2 ? -33.062 -4.293 20.766 1 39.34 2 SER B N 1
ATOM 750 C CA . SER B 1 2 ? -31.625 -4.027 20.984 1 39.34 2 SER B CA 1
ATOM 751 C C . SER B 1 2 ? -30.891 -3.859 19.672 1 39.34 2 SER B C 1
ATOM 753 O O . SER B 1 2 ? -31.266 -4.457 18.656 1 39.34 2 SER B O 1
ATOM 755 N N . PRO B 1 3 ? -30.203 -2.756 19.375 1 41 3 PRO B N 1
ATOM 756 C CA . PRO B 1 3 ? -29.531 -2.568 18.078 1 41 3 PRO B CA 1
ATOM 757 C C . PRO B 1 3 ? -28.641 -3.75 17.703 1 41 3 PRO B C 1
ATOM 759 O O . PRO B 1 3 ? -28.047 -4.391 18.578 1 41 3 PRO B O 1
ATOM 762 N N . ARG B 1 4 ? -28.953 -4.617 16.672 1 37.81 4 ARG B N 1
ATOM 763 C CA . ARG B 1 4 ? -28.141 -5.703 16.125 1 37.81 4 ARG B CA 1
ATOM 764 C C . ARG B 1 4 ? -26.703 -5.258 15.914 1 37.81 4 ARG B C 1
ATOM 766 O O . ARG B 1 4 ? -26.453 -4.285 15.195 1 37.81 4 ARG B O 1
ATOM 773 N N . ARG B 1 5 ? -25.75 -5.277 16.828 1 37.19 5 ARG B N 1
ATOM 774 C CA . ARG B 1 5 ? -24.312 -5.066 16.625 1 37.19 5 ARG B CA 1
ATOM 775 C C . ARG B 1 5 ? -23.844 -5.766 15.359 1 37.19 5 ARG B C 1
ATOM 777 O O . ARG B 1 5 ? -23.938 -6.992 15.242 1 37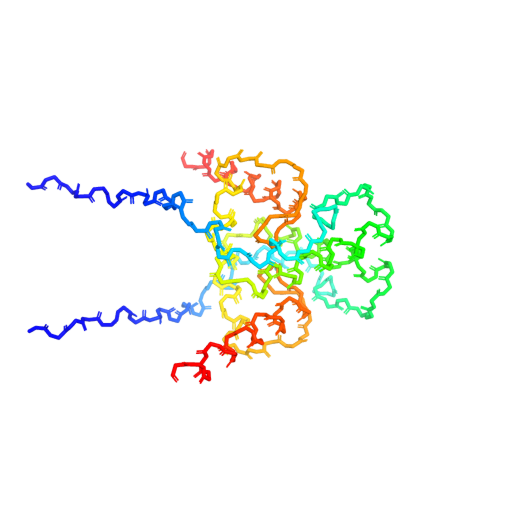.19 5 ARG B O 1
ATOM 784 N N . GLU B 1 6 ? -23.938 -5.184 14.188 1 39.72 6 GLU B N 1
ATOM 785 C CA . GLU B 1 6 ? -23.266 -5.754 13.016 1 39.72 6 GLU B CA 1
ATOM 786 C C . GLU B 1 6 ? -22 -6.5 13.414 1 39.72 6 GLU B C 1
ATOM 788 O O . GLU B 1 6 ? -21.047 -5.895 13.914 1 39.72 6 GLU B O 1
ATOM 793 N N . LEU B 1 7 ? -22.109 -7.711 13.852 1 39.69 7 LEU B N 1
ATOM 794 C CA . LEU B 1 7 ? -21 -8.617 14.141 1 39.69 7 LEU B CA 1
ATOM 795 C C . LEU B 1 7 ? -19.875 -8.445 13.133 1 39.69 7 LEU B C 1
ATOM 797 O O . LEU B 1 7 ? -20.125 -8.297 11.93 1 39.69 7 LEU B O 1
ATOM 801 N N . HIS B 1 8 ? -18.844 -7.762 13.445 1 42.72 8 HIS B N 1
ATOM 802 C CA . HIS B 1 8 ? -17.609 -7.828 12.672 1 42.72 8 HIS B CA 1
ATOM 803 C C . HIS B 1 8 ? -17.406 -9.219 12.078 1 42.72 8 HIS B C 1
ATOM 805 O O . HIS B 1 8 ? -17.219 -10.188 12.812 1 42.72 8 HIS B O 1
ATOM 811 N N . ARG B 1 9 ? -18.109 -9.609 11.039 1 43.16 9 ARG B N 1
ATOM 812 C CA . ARG B 1 9 ? -17.938 -10.906 10.383 1 43.16 9 ARG B CA 1
ATOM 813 C C . ARG B 1 9 ? -16.469 -11.312 10.367 1 43.16 9 ARG B C 1
ATOM 815 O O . ARG B 1 9 ? -15.633 -10.633 9.758 1 43.16 9 ARG B O 1
ATOM 822 N N . THR B 1 10 ? -15.945 -11.984 11.305 1 49.22 10 THR B N 1
ATOM 823 C CA . THR B 1 10 ? -14.664 -12.672 11.195 1 49.22 10 THR B CA 1
ATOM 824 C C . THR B 1 10 ? -14.508 -13.312 9.82 1 49.22 10 THR B C 1
ATOM 826 O O . THR B 1 10 ? -15.391 -14.039 9.359 1 49.22 10 THR B O 1
ATOM 829 N N . PRO B 1 11 ? -13.711 -12.68 9.016 1 53.16 11 PRO B N 1
ATOM 830 C CA . PRO B 1 11 ? -13.586 -13.398 7.746 1 53.16 11 PRO B CA 1
ATOM 831 C C . PRO B 1 11 ? -13.719 -14.906 7.91 1 53.16 11 PRO B C 1
ATOM 833 O O . PRO B 1 11 ? -13.188 -15.484 8.859 1 53.16 11 PRO B O 1
ATOM 836 N N . SER B 1 12 ? -14.648 -15.5 7.375 1 54.09 12 SER B N 1
ATOM 837 C CA . SER B 1 12 ? -14.789 -16.953 7.43 1 54.09 12 SER B CA 1
ATOM 838 C C . SER B 1 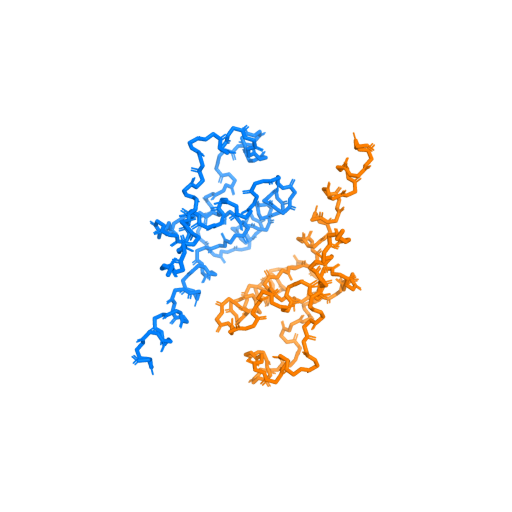12 ? -13.461 -17.641 7.168 1 54.09 12 SER B C 1
ATOM 840 O O . SER B 1 12 ? -12.609 -17.109 6.453 1 54.09 12 SER B O 1
ATOM 842 N N . LYS B 1 13 ? -12.945 -18.547 7.969 1 60.75 13 LYS B N 1
ATOM 843 C CA . LYS B 1 13 ? -11.805 -19.453 7.859 1 60.75 13 LYS B CA 1
ATOM 844 C C . LYS B 1 13 ? -11.539 -19.828 6.406 1 60.75 13 LYS B C 1
ATOM 846 O O . LYS B 1 13 ? -10.391 -20.031 6.008 1 60.75 13 LYS B O 1
ATOM 851 N N . GLY B 1 14 ? -12.328 -19.344 5.422 1 82.19 14 GLY B N 1
ATOM 852 C CA . GLY B 1 14 ? -12.281 -19.875 4.066 1 82.19 14 GLY B CA 1
ATOM 853 C C . GLY B 1 14 ? -11.727 -18.875 3.064 1 82.19 14 GLY B C 1
ATOM 854 O O . GLY B 1 14 ? -11.18 -19.266 2.027 1 82.19 14 GLY B O 1
ATOM 855 N N . TRP B 1 15 ? -11.453 -17.625 3.48 1 87.44 15 TRP B N 1
ATOM 856 C CA . TRP B 1 15 ? -11.055 -16.656 2.461 1 87.44 15 TRP B CA 1
ATOM 857 C C . TRP B 1 15 ? -9.609 -16.875 2.033 1 87.44 15 TRP B C 1
ATOM 859 O O . TRP B 1 15 ? -9.227 -16.531 0.916 1 87.44 15 TRP B O 1
ATOM 869 N N . ARG B 1 16 ? -8.773 -17.516 2.795 1 90.19 16 ARG B N 1
ATOM 870 C CA . ARG B 1 16 ? -7.352 -17.703 2.533 1 90.19 16 ARG B CA 1
ATOM 871 C C . ARG B 1 16 ? -7.141 -18.625 1.337 1 90.19 16 ARG B C 1
ATOM 873 O O . ARG B 1 16 ? -6.098 -18.562 0.678 1 90.19 16 ARG B O 1
ATOM 880 N N . ARG B 1 17 ? -8.164 -19.438 1.092 1 91.62 17 ARG B N 1
ATOM 881 C CA . ARG B 1 17 ? -8.062 -20.359 -0.027 1 91.62 17 ARG B CA 1
ATOM 882 C C . ARG B 1 17 ? -8.109 -19.625 -1.36 1 91.62 17 ARG B C 1
ATOM 884 O O . ARG B 1 17 ? -7.648 -20.141 -2.379 1 91.62 17 ARG B O 1
ATOM 891 N N . ASP B 1 18 ? -8.578 -18.484 -1.325 1 93.75 18 ASP B N 1
ATOM 892 C CA . ASP B 1 18 ? -8.75 -17.719 -2.555 1 93.75 18 ASP B CA 1
ATOM 893 C C . ASP B 1 18 ? -7.602 -16.719 -2.75 1 93.75 18 ASP B C 1
ATOM 895 O O . ASP B 1 18 ? -7.574 -15.984 -3.734 1 93.75 18 ASP B O 1
ATOM 899 N N . ALA B 1 19 ? -6.66 -16.766 -1.803 1 96.81 19 ALA B N 1
ATOM 900 C CA . ALA B 1 19 ? -5.594 -15.773 -1.816 1 96.81 19 ALA B CA 1
ATOM 901 C C . ALA B 1 19 ? -4.656 -15.984 -3.002 1 96.81 19 ALA B C 1
ATOM 903 O O . ALA B 1 19 ? -4.184 -17.094 -3.234 1 96.81 19 ALA B O 1
ATOM 904 N N . ALA B 1 20 ? -4.289 -14.906 -3.746 1 95.88 20 ALA B N 1
ATOM 905 C CA . ALA B 1 20 ? -3.422 -14.977 -4.922 1 95.88 20 ALA B CA 1
ATOM 906 C C . ALA B 1 20 ? -2.006 -15.398 -4.535 1 95.88 20 ALA B C 1
ATOM 908 O O . ALA B 1 20 ? -1.308 -16.047 -5.316 1 95.88 20 ALA B O 1
ATOM 909 N N . CYS B 1 21 ? -1.607 -15.055 -3.324 1 97.25 21 CYS B N 1
ATOM 910 C CA . CYS B 1 21 ? -0.23 -15.281 -2.9 1 97.25 21 CYS B CA 1
ATOM 911 C C . CYS B 1 21 ? 0.048 -16.766 -2.717 1 97.25 21 CYS B C 1
ATOM 913 O O . CYS B 1 21 ? 1.207 -17.188 -2.654 1 97.25 21 CYS B O 1
ATOM 915 N N . GLN B 1 22 ? -0.928 -17.625 -2.682 1 95.44 22 GLN B N 1
ATOM 916 C CA . GLN B 1 22 ? -0.759 -19.078 -2.527 1 95.44 22 GLN B CA 1
ATOM 917 C C . GLN B 1 22 ? 0.031 -19.656 -3.693 1 95.44 22 GLN B C 1
ATOM 919 O O . GLN B 1 22 ? 0.682 -20.703 -3.547 1 95.44 22 GLN B O 1
ATOM 924 N N . GLY B 1 23 ? 0.041 -19.031 -4.77 1 94.62 23 GLY B N 1
ATOM 925 C CA . GLY B 1 23 ? 0.721 -19.531 -5.957 1 94.62 23 GLY B CA 1
ATOM 926 C C . GLY B 1 23 ? 2.137 -19 -6.098 1 94.62 23 GLY B C 1
ATOM 927 O O . GLY B 1 23 ? 2.779 -19.203 -7.133 1 94.62 23 GLY B O 1
ATOM 928 N N . HIS B 1 24 ? 2.654 -18.375 -5.137 1 97.25 24 HIS B N 1
ATOM 929 C CA . HIS B 1 24 ? 3.986 -17.766 -5.195 1 97.25 24 HIS B CA 1
ATOM 930 C C . HIS B 1 24 ? 4.891 -18.344 -4.109 1 97.25 24 HIS B C 1
ATOM 932 O O . HIS B 1 24 ? 4.41 -18.938 -3.143 1 97.25 24 HIS B O 1
ATOM 938 N N . ASP B 1 25 ? 6.16 -18.203 -4.309 1 97.69 25 ASP B N 1
ATOM 939 C CA . ASP B 1 25 ? 7.109 -18.516 -3.246 1 97.69 25 ASP B CA 1
ATOM 940 C C . ASP B 1 25 ? 6.816 -17.688 -1.993 1 97.69 25 ASP B C 1
ATOM 942 O O . ASP B 1 25 ? 6.824 -16.453 -2.039 1 97.69 25 ASP B O 1
ATOM 946 N N . PRO B 1 26 ? 6.633 -18.328 -0.869 1 97.06 26 PRO B N 1
ATOM 947 C CA . PRO B 1 26 ? 6.289 -17.609 0.357 1 97.06 26 PRO B CA 1
ATOM 948 C C . PRO B 1 26 ? 7.352 -16.578 0.757 1 97.06 26 PRO B C 1
ATOM 950 O O . PRO B 1 26 ? 7.031 -15.57 1.382 1 97.06 26 PRO B O 1
ATOM 953 N N . GLU B 1 27 ? 8.57 -16.781 0.413 1 97.38 27 GLU B N 1
ATOM 954 C CA . GLU B 1 27 ? 9.664 -15.891 0.795 1 97.38 27 GLU B CA 1
ATOM 955 C C . GLU B 1 27 ? 9.492 -14.508 0.175 1 97.38 27 GLU B C 1
ATOM 957 O O . GLU B 1 27 ? 10 -13.516 0.705 1 97.38 27 GLU B O 1
ATOM 962 N N . LEU B 1 28 ? 8.82 -14.43 -0.924 1 98.12 28 LEU B N 1
ATOM 963 C CA . LEU B 1 28 ? 8.555 -13.148 -1.576 1 98.12 28 LEU B CA 1
ATOM 964 C C . LEU B 1 28 ? 7.902 -12.172 -0.607 1 98.12 28 LEU B C 1
ATOM 966 O O . LEU B 1 28 ? 8.125 -10.961 -0.696 1 98.12 28 LEU B O 1
ATOM 970 N N . PHE B 1 29 ? 7.184 -12.719 0.35 1 98.25 29 PHE B N 1
ATOM 971 C CA . PHE B 1 29 ? 6.324 -11.867 1.164 1 98.25 29 PHE B CA 1
ATOM 972 C C . PHE B 1 29 ? 6.992 -11.539 2.496 1 98.25 29 PHE B C 1
ATOM 974 O O . PHE B 1 29 ? 6.383 -10.922 3.365 1 98.25 29 PHE B O 1
ATOM 981 N N . PHE B 1 30 ? 8.266 -11.875 2.641 1 97.88 30 PHE B N 1
ATOM 982 C CA . PHE B 1 30 ? 9.023 -11.609 3.861 1 97.88 30 PHE B CA 1
ATOM 983 C C . PHE B 1 30 ? 10.367 -10.977 3.539 1 97.88 30 PHE B C 1
ATOM 985 O O . PHE B 1 30 ? 11.422 -11.562 3.799 1 97.88 30 PHE B O 1
ATOM 992 N N . PRO B 1 31 ? 10.328 -9.75 2.982 1 96.69 31 PRO B N 1
ATOM 993 C CA . PRO B 1 31 ? 11.594 -9.07 2.699 1 96.69 31 PRO B CA 1
ATOM 994 C C . PRO B 1 31 ? 12.438 -8.844 3.951 1 96.69 31 PRO B C 1
ATOM 996 O O . PRO B 1 31 ? 11.898 -8.578 5.027 1 96.69 31 PRO B O 1
ATOM 999 N N . ILE B 1 32 ? 13.695 -8.969 3.779 1 93.38 32 ILE B N 1
ATOM 1000 C CA . ILE B 1 32 ? 14.625 -8.758 4.883 1 93.38 32 ILE B CA 1
ATOM 1001 C C . ILE B 1 32 ? 15.438 -7.484 4.637 1 93.38 32 ILE B C 1
ATOM 1003 O O . ILE B 1 32 ? 16.125 -7.371 3.625 1 93.38 32 ILE B O 1
ATOM 1007 N N . GLY B 1 33 ? 15.305 -6.527 5.523 1 90.94 33 GLY B N 1
ATOM 1008 C CA . GLY B 1 33 ? 16.062 -5.289 5.414 1 90.94 33 GLY B CA 1
ATOM 1009 C C . GLY B 1 33 ? 15.305 -4.191 4.691 1 90.94 33 GLY B C 1
ATOM 1010 O O . GLY B 1 33 ? 14.086 -4.273 4.527 1 90.94 33 GLY B O 1
ATOM 1011 N N . THR B 1 34 ? 16.031 -3.119 4.371 1 90.88 34 THR B N 1
ATOM 1012 C CA . THR B 1 34 ? 15.391 -1.955 3.768 1 90.88 34 THR B CA 1
ATOM 1013 C C . THR B 1 34 ? 16.219 -1.435 2.592 1 90.88 34 THR B C 1
ATOM 1015 O O . THR B 1 34 ? 16.094 -0.271 2.205 1 90.88 34 THR B O 1
ATOM 1018 N N . ASP B 1 35 ? 17.062 -2.289 2.111 1 93 35 ASP B N 1
ATOM 1019 C CA . ASP B 1 35 ? 17.859 -1.869 0.96 1 93 35 ASP B CA 1
ATOM 1020 C C . ASP B 1 35 ? 17.094 -2.076 -0.343 1 93 35 ASP B C 1
ATOM 1022 O O . ASP B 1 35 ? 15.93 -2.482 -0.325 1 93 35 ASP B O 1
ATOM 1026 N N . ALA B 1 36 ? 17.781 -1.687 -1.486 1 92.88 36 ALA B N 1
ATOM 1027 C CA . ALA B 1 36 ? 17.109 -1.653 -2.779 1 92.88 36 ALA B CA 1
ATOM 1028 C C . ALA B 1 36 ? 16.531 -3.02 -3.129 1 92.88 36 ALA B C 1
ATOM 1030 O O . ALA B 1 36 ? 15.375 -3.121 -3.553 1 92.88 36 ALA B O 1
ATOM 1031 N N . PRO B 1 37 ? 17.266 -4.148 -2.922 1 94.81 37 PRO B N 1
ATOM 1032 C CA . PRO B 1 37 ? 16.656 -5.457 -3.197 1 94.81 37 PRO B CA 1
ATOM 1033 C C . PRO B 1 37 ? 15.438 -5.742 -2.328 1 94.81 37 PRO B C 1
ATOM 1035 O O . PRO B 1 37 ? 14.438 -6.273 -2.82 1 94.81 37 PRO B O 1
ATOM 1038 N N . ALA B 1 38 ? 15.562 -5.383 -1.149 1 96 38 ALA B N 1
ATOM 1039 C CA . ALA B 1 38 ? 14.438 -5.578 -0.235 1 96 38 ALA B CA 1
ATOM 1040 C C . ALA B 1 38 ? 13.234 -4.738 -0.657 1 96 38 ALA B C 1
ATOM 1042 O O . ALA B 1 38 ? 12.094 -5.203 -0.602 1 96 38 ALA B O 1
ATOM 1043 N N . MET B 1 39 ? 13.492 -3.541 -1.058 1 95 39 MET B N 1
ATOM 1044 C CA . MET B 1 39 ? 12.43 -2.643 -1.49 1 95 39 MET B CA 1
ATOM 1045 C C . MET B 1 39 ? 11.75 -3.17 -2.752 1 95 39 MET B C 1
ATOM 1047 O O . MET B 1 39 ? 10.531 -3.074 -2.893 1 95 39 MET B O 1
ATOM 1051 N N . ARG B 1 40 ? 12.547 -3.703 -3.576 1 95.81 40 ARG B N 1
ATOM 1052 C CA . ARG B 1 40 ? 11.984 -4.293 -4.785 1 95.81 40 ARG B CA 1
ATOM 1053 C C . ARG B 1 40 ? 11.117 -5.508 -4.453 1 95.81 40 ARG B C 1
ATOM 1055 O O . ARG B 1 40 ? 10.047 -5.695 -5.039 1 95.81 40 ARG B O 1
ATOM 1062 N N . GLN B 1 41 ? 11.602 -6.285 -3.594 1 97.06 41 GLN B N 1
ATOM 1063 C CA . GLN B 1 41 ? 10.844 -7.449 -3.143 1 97.06 41 GLN B CA 1
ATOM 1064 C C . GLN B 1 41 ? 9.492 -7.035 -2.561 1 97.06 41 GLN B C 1
ATOM 1066 O O . GLN B 1 41 ? 8.469 -7.66 -2.842 1 97.06 41 GLN B O 1
ATOM 1071 N N . THR B 1 42 ? 9.492 -6.031 -1.781 1 97.44 42 THR B N 1
ATOM 1072 C CA . THR B 1 42 ? 8.258 -5.504 -1.198 1 97.44 42 THR B CA 1
ATOM 1073 C C . THR B 1 42 ? 7.289 -5.066 -2.291 1 97.44 42 THR B C 1
ATOM 1075 O O . THR B 1 42 ? 6.102 -5.395 -2.24 1 97.44 42 THR B O 1
ATOM 1078 N N . GLU B 1 43 ? 7.812 -4.359 -3.225 1 95.38 43 GLU B N 1
ATOM 1079 C CA . GLU B 1 43 ? 6.98 -3.871 -4.32 1 95.38 43 GLU B CA 1
ATOM 1080 C C . GLU B 1 43 ? 6.355 -5.027 -5.094 1 95.38 43 GLU B C 1
ATOM 1082 O O . GLU B 1 43 ? 5.172 -4.977 -5.449 1 95.38 43 GLU B O 1
ATOM 1087 N N . GLN B 1 44 ? 7.129 -6.031 -5.32 1 96.19 44 GLN B N 1
ATOM 1088 C CA . GLN B 1 44 ? 6.637 -7.199 -6.039 1 96.19 44 GLN B CA 1
ATOM 1089 C C . GLN B 1 44 ? 5.551 -7.918 -5.246 1 96.19 44 GLN B C 1
ATOM 1091 O O . GLN B 1 44 ? 4.523 -8.312 -5.801 1 96.19 44 GLN B O 1
ATOM 1096 N N . ALA B 1 45 ? 5.777 -8.086 -3.996 1 98.38 45 ALA B N 1
ATOM 1097 C CA . ALA B 1 45 ? 4.793 -8.727 -3.129 1 98.38 45 ALA B CA 1
ATOM 1098 C C . ALA B 1 45 ? 3.482 -7.945 -3.113 1 98.38 45 ALA B C 1
ATOM 1100 O O . ALA B 1 45 ? 2.402 -8.531 -3.225 1 98.38 45 ALA B O 1
ATOM 1101 N N . LYS B 1 46 ? 3.6 -6.645 -3.02 1 97.94 46 LYS B N 1
ATOM 1102 C CA . LYS B 1 46 ? 2.404 -5.812 -2.979 1 97.94 46 LYS B CA 1
ATOM 1103 C C . LYS B 1 46 ? 1.646 -5.871 -4.301 1 97.94 46 LYS B C 1
ATOM 1105 O O . LYS B 1 46 ? 0.414 -5.82 -4.32 1 97.94 46 LYS B O 1
ATOM 1110 N N . ALA B 1 47 ? 2.361 -5.988 -5.336 1 95.38 47 ALA B N 1
ATOM 1111 C CA . ALA B 1 47 ? 1.702 -6.117 -6.633 1 95.38 47 ALA B CA 1
ATOM 1112 C C . ALA B 1 47 ? 0.831 -7.367 -6.68 1 95.38 47 ALA B C 1
ATOM 1114 O O . ALA B 1 47 ? -0.272 -7.34 -7.234 1 95.38 47 ALA B O 1
ATOM 1115 N N . VAL B 1 48 ? 1.287 -8.43 -6.16 1 97.19 48 VAL B N 1
ATOM 1116 C CA . VAL B 1 48 ? 0.488 -9.648 -6.07 1 97.19 48 VAL B CA 1
ATOM 1117 C C . VAL B 1 48 ? -0.77 -9.375 -5.246 1 97.19 48 VAL B C 1
ATOM 1119 O O . VAL B 1 48 ? -1.871 -9.773 -5.637 1 97.19 48 VAL B O 1
ATOM 1122 N N . CYS B 1 49 ? -0.581 -8.734 -4.129 1 98.19 49 CYS B N 1
ATOM 1123 C CA . CYS B 1 49 ? -1.698 -8.422 -3.246 1 98.19 49 CYS B CA 1
ATOM 1124 C C . CYS B 1 49 ? -2.771 -7.629 -3.98 1 98.19 49 CYS B C 1
ATOM 1126 O O . CYS B 1 49 ? -3.965 -7.891 -3.818 1 98.19 49 CYS B O 1
ATOM 1128 N N . PHE B 1 50 ? -2.352 -6.656 -4.789 1 96.81 50 PHE B N 1
ATOM 1129 C CA . PHE B 1 50 ? -3.32 -5.758 -5.406 1 96.81 50 PHE B CA 1
ATOM 1130 C C . PHE B 1 50 ? -4.047 -6.449 -6.551 1 96.81 50 PHE B C 1
ATOM 1132 O O . PHE B 1 50 ? -5.07 -5.957 -7.031 1 96.81 50 PHE B O 1
ATOM 1139 N N . GLY B 1 51 ? -3.559 -7.602 -6.977 1 94.69 51 GLY B N 1
ATOM 1140 C CA . GLY B 1 51 ? -4.27 -8.469 -7.906 1 94.69 51 GLY B CA 1
ATOM 1141 C C . GLY B 1 51 ? -5.094 -9.539 -7.215 1 94.69 51 GLY B C 1
ATOM 1142 O O . GLY B 1 51 ? -5.652 -10.414 -7.871 1 94.69 51 GLY B O 1
ATOM 1143 N N . CYS B 1 52 ? -5.188 -9.555 -5.969 1 97.12 52 CYS B N 1
ATOM 1144 C CA . CYS B 1 52 ? -5.789 -10.602 -5.156 1 97.12 52 CYS B CA 1
ATOM 1145 C C . CYS B 1 52 ? -7.258 -10.305 -4.883 1 97.12 52 CYS B C 1
ATOM 1147 O O . CYS B 1 52 ? -7.609 -9.195 -4.473 1 97.12 52 CYS B O 1
ATOM 1149 N N . PRO B 1 53 ? -8.156 -11.344 -4.953 1 94.94 53 PRO B N 1
ATOM 1150 C CA . PRO B 1 53 ? -9.586 -11.109 -4.73 1 94.94 53 PRO B CA 1
ATOM 1151 C C . PRO B 1 53 ? -9.93 -10.914 -3.256 1 94.94 53 PRO B C 1
ATOM 1153 O O . PRO B 1 53 ? -11.023 -10.453 -2.93 1 94.94 53 PRO B O 1
ATOM 1156 N N . VAL B 1 54 ? -9.078 -11.234 -2.326 1 96.25 54 VAL B N 1
ATOM 1157 C CA . VAL B 1 54 ? -9.414 -11.156 -0.907 1 96.25 54 VAL B CA 1
ATOM 1158 C C . VAL B 1 54 ? -8.477 -10.172 -0.208 1 96.25 54 VAL B C 1
ATOM 1160 O O . VAL B 1 54 ? -8.172 -10.328 0.978 1 96.25 54 VAL B O 1
ATOM 1163 N N . ILE B 1 55 ? -8.031 -9.172 -0.976 1 96.31 55 ILE B N 1
ATOM 1164 C CA . ILE B 1 55 ? -7.043 -8.234 -0.448 1 96.31 55 ILE B CA 1
ATOM 1165 C C . ILE B 1 55 ? -7.621 -7.512 0.767 1 96.31 55 ILE B C 1
ATOM 1167 O O . ILE B 1 55 ? -6.918 -7.301 1.76 1 96.31 55 ILE B O 1
ATOM 1171 N N . ASP B 1 56 ? -8.797 -7.18 0.723 1 94.62 56 ASP B N 1
ATOM 1172 C CA . ASP B 1 56 ? -9.383 -6.414 1.818 1 94.62 56 ASP B CA 1
ATOM 1173 C C . ASP B 1 56 ? -9.492 -7.262 3.084 1 94.62 56 ASP B C 1
ATOM 1175 O O . ASP B 1 56 ? -9.164 -6.801 4.18 1 94.62 56 ASP B O 1
ATOM 1179 N N . ALA B 1 57 ? -9.945 -8.461 2.91 1 95.69 57 ALA B N 1
ATOM 1180 C CA . ALA B 1 57 ? -10.039 -9.367 4.047 1 95.69 57 ALA B CA 1
ATOM 1181 C C . ALA B 1 57 ? -8.656 -9.656 4.629 1 95.69 57 ALA B C 1
ATOM 1183 O O . ALA B 1 57 ? -8.484 -9.664 5.852 1 95.69 57 ALA B O 1
ATOM 1184 N N . CYS B 1 58 ? -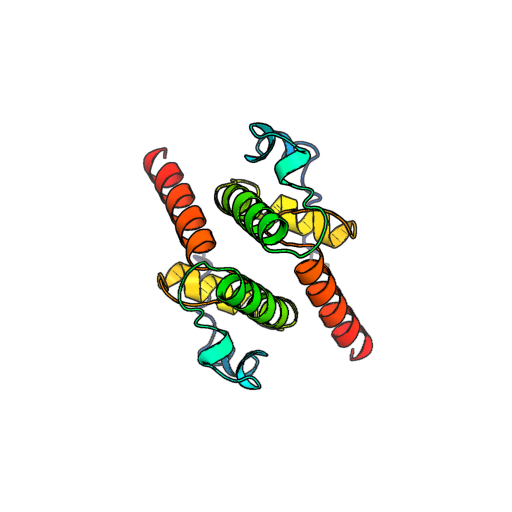7.699 -9.844 3.773 1 97.38 58 CYS B N 1
ATOM 1185 C CA . CYS B 1 58 ? -6.32 -10.102 4.176 1 97.38 58 CYS B CA 1
ATOM 1186 C C . CYS B 1 58 ? -5.75 -8.922 4.953 1 97.38 58 CYS B C 1
ATOM 1188 O O . CYS B 1 58 ? -5.137 -9.102 6.004 1 97.38 58 CYS B O 1
ATOM 1190 N N . ARG B 1 59 ? -6.012 -7.762 4.434 1 96.31 59 ARG B N 1
ATOM 1191 C CA . ARG B 1 59 ? -5.523 -6.547 5.078 1 96.31 59 ARG B CA 1
ATOM 1192 C C . ARG B 1 59 ? -6.16 -6.359 6.449 1 96.31 59 ARG B C 1
ATOM 1194 O O . ARG B 1 59 ? -5.465 -6.086 7.43 1 96.31 59 ARG B O 1
ATOM 1201 N N . ALA B 1 60 ? -7.426 -6.52 6.539 1 94.69 60 ALA B N 1
ATOM 1202 C CA . ALA B 1 60 ? -8.141 -6.371 7.809 1 94.69 60 ALA B CA 1
ATOM 1203 C C . ALA B 1 60 ? -7.602 -7.348 8.852 1 94.69 60 ALA B C 1
ATOM 1205 O O . ALA B 1 60 ? -7.367 -6.969 10 1 94.69 60 ALA B O 1
ATOM 1206 N N . TRP B 1 61 ? -7.43 -8.492 8.438 1 95.94 61 TRP B N 1
ATOM 1207 C CA . TRP B 1 61 ? -6.922 -9.516 9.352 1 95.94 61 TRP B CA 1
ATOM 1208 C C . TRP B 1 61 ? -5.535 -9.141 9.867 1 95.94 61 TRP B C 1
ATOM 1210 O O . TRP B 1 61 ? -5.266 -9.234 11.062 1 95.94 61 TRP B O 1
ATOM 1220 N N . ALA B 1 62 ? -4.66 -8.789 8.945 1 96.25 62 ALA B N 1
ATOM 1221 C CA . ALA B 1 62 ? -3.295 -8.43 9.312 1 96.25 62 ALA B CA 1
ATOM 1222 C C . ALA B 1 62 ? -3.281 -7.266 10.297 1 96.25 62 ALA B C 1
ATOM 1224 O O . ALA B 1 62 ? -2.471 -7.242 11.227 1 96.25 62 ALA B O 1
ATOM 1225 N N . LEU B 1 63 ? -4.152 -6.258 10.086 1 94.44 63 LEU B N 1
ATOM 1226 C CA . LEU B 1 63 ? -4.234 -5.109 10.977 1 94.44 63 LEU B CA 1
ATOM 1227 C C . LEU B 1 63 ? -4.789 -5.516 12.336 1 94.44 63 LEU B C 1
ATOM 1229 O O . LEU B 1 63 ? -4.262 -5.109 13.375 1 94.44 63 LEU B O 1
ATOM 1233 N N . ASP B 1 64 ? -5.734 -6.375 12.344 1 93.88 64 ASP B N 1
ATOM 1234 C CA . ASP B 1 64 ? -6.414 -6.781 13.57 1 93.88 64 ASP B CA 1
ATOM 1235 C C . ASP B 1 64 ? -5.516 -7.66 14.43 1 93.88 64 ASP B C 1
ATOM 1237 O O . ASP B 1 64 ? -5.566 -7.594 15.664 1 93.88 64 ASP B O 1
ATOM 1241 N N . THR B 1 65 ? -4.715 -8.422 13.781 1 94.5 65 THR B N 1
ATOM 1242 C CA . THR B 1 65 ? -3.881 -9.367 14.516 1 94.5 65 THR B CA 1
ATOM 1243 C C . THR B 1 65 ? -2.479 -8.805 14.719 1 94.5 65 THR B C 1
ATOM 1245 O O . THR B 1 65 ? -1.597 -9.492 15.234 1 94.5 65 THR B O 1
ATOM 1248 N N . HIS B 1 66 ? -2.201 -7.613 14.289 1 93.25 66 HIS B N 1
ATOM 1249 C CA . HIS B 1 66 ? -0.942 -6.902 14.469 1 93.25 66 HIS B CA 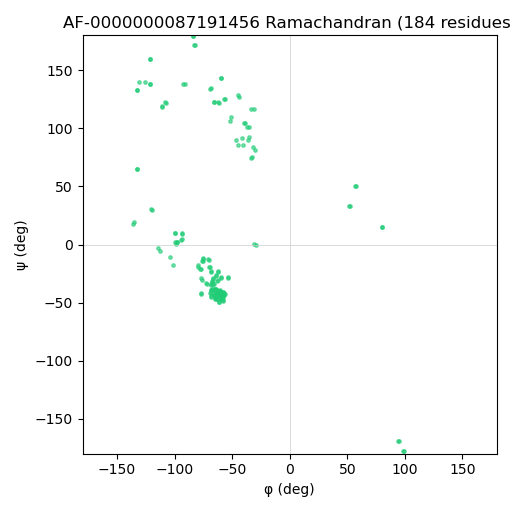1
ATOM 1250 C C . HIS B 1 66 ? 0.23 -7.703 13.914 1 93.25 66 HIS B C 1
ATOM 1252 O O . HIS B 1 66 ? 1.237 -7.895 14.602 1 93.25 66 HIS B O 1
ATOM 1258 N N . GLN B 1 67 ? 0.054 -8.109 12.75 1 90.31 67 GLN B N 1
ATOM 1259 C CA . GLN B 1 67 ? 1.155 -8.797 12.078 1 90.31 67 GLN B CA 1
ATOM 1260 C C . GLN B 1 67 ? 2.33 -7.852 11.844 1 90.31 67 GLN B C 1
ATOM 1262 O O . GLN B 1 67 ? 2.199 -6.852 11.141 1 90.31 67 GLN B O 1
ATOM 1267 N N . ASP B 1 68 ? 3.5 -8.164 12.336 1 86.88 68 ASP B N 1
ATOM 1268 C CA . ASP B 1 68 ? 4.609 -7.215 12.375 1 86.88 68 ASP B CA 1
ATOM 1269 C C . ASP B 1 68 ? 5.605 -7.492 11.258 1 86.88 68 ASP B C 1
ATOM 1271 O O . ASP B 1 68 ? 6.414 -6.629 10.906 1 86.88 68 ASP B O 1
ATOM 1275 N N . HIS B 1 69 ? 5.57 -8.641 10.68 1 94.5 69 HIS B N 1
ATOM 1276 C CA . HIS B 1 69 ? 6.562 -8.93 9.656 1 94.5 69 HIS B CA 1
ATOM 1277 C C . HIS B 1 69 ? 5.902 -9.375 8.352 1 94.5 69 HIS B C 1
ATOM 1279 O O . HIS B 1 69 ? 4.883 -10.07 8.375 1 94.5 69 HIS B O 1
ATOM 1285 N N . GLY B 1 70 ? 6.547 -8.82 7.254 1 96.44 70 GLY B N 1
ATOM 1286 C CA . GLY B 1 70 ? 6.094 -9.297 5.953 1 96.44 70 GLY B CA 1
ATOM 1287 C C . GLY B 1 70 ? 5.125 -8.344 5.277 1 96.44 70 GLY B C 1
ATOM 1288 O O . GLY B 1 70 ? 4.883 -7.238 5.77 1 96.44 70 GLY B O 1
ATOM 1289 N N . VAL B 1 71 ? 4.688 -8.812 4.129 1 98 71 VAL B N 1
ATOM 1290 C CA . VAL B 1 71 ? 3.711 -8.086 3.328 1 98 71 VAL B CA 1
ATOM 1291 C C . VAL B 1 71 ? 2.359 -8.789 3.395 1 98 71 VAL B C 1
ATOM 1293 O O . VAL B 1 71 ? 2.27 -9.992 3.141 1 98 71 VAL B O 1
ATOM 1296 N N . TRP B 1 72 ? 1.315 -8.078 3.854 1 97.31 72 TRP B N 1
ATOM 1297 C CA . TRP B 1 72 ? -0.049 -8.578 3.984 1 97.31 72 TRP B CA 1
ATOM 1298 C C . TRP B 1 72 ? -1.051 -7.594 3.395 1 97.31 72 TRP B C 1
ATOM 1300 O O . TRP B 1 72 ? -1.024 -6.406 3.717 1 97.31 72 TRP B O 1
ATOM 1310 N N . GLY B 1 73 ? -1.97 -8.062 2.604 1 97.06 73 GLY B N 1
ATOM 1311 C CA . GLY B 1 73 ? -3.016 -7.176 2.113 1 97.06 73 GLY B CA 1
ATOM 1312 C C . GLY B 1 73 ? -2.479 -5.906 1.481 1 97.06 73 GLY B C 1
ATOM 1313 O O . GLY B 1 73 ? -3.021 -4.82 1.697 1 97.06 73 GLY B O 1
ATOM 1314 N N . GLY B 1 74 ? -1.41 -5.965 0.885 1 97.5 74 GLY B N 1
ATOM 1315 C CA . GLY B 1 74 ? -0.842 -4.828 0.181 1 97.5 74 GLY B CA 1
ATOM 1316 C C . GLY B 1 74 ? -0.134 -3.85 1.1 1 97.5 74 GLY B C 1
ATOM 1317 O O . GLY B 1 74 ? 0.128 -2.707 0.716 1 97.5 74 GLY B O 1
ATOM 1318 N N . THR B 1 75 ? 0.155 -4.23 2.299 1 97.5 75 THR B N 1
ATOM 1319 C CA . THR B 1 75 ? 0.776 -3.303 3.236 1 97.5 75 THR B CA 1
ATOM 1320 C C . THR B 1 75 ? 2.115 -3.846 3.727 1 97.5 75 THR B C 1
ATOM 1322 O O . THR B 1 75 ? 2.256 -5.047 3.965 1 97.5 75 THR B O 1
ATOM 1325 N N . SER B 1 76 ? 3.09 -2.969 3.816 1 96.69 76 SER B N 1
ATOM 1326 C CA . SER B 1 76 ? 4.363 -3.273 4.465 1 96.69 76 SER B CA 1
ATOM 1327 C C . SER B 1 76 ? 4.27 -3.1 5.977 1 96.69 76 SER B C 1
ATOM 1329 O O . SER B 1 76 ? 3.271 -2.59 6.488 1 96.69 76 SER B O 1
ATOM 1331 N N . GLU B 1 77 ? 5.355 -3.525 6.637 1 94.19 77 GLU B N 1
ATOM 1332 C CA . GLU B 1 77 ? 5.449 -3.338 8.078 1 94.19 77 GLU B CA 1
ATOM 1333 C C . GLU B 1 77 ? 5.355 -1.861 8.453 1 94.19 77 GLU B C 1
ATOM 1335 O O . GLU B 1 77 ? 4.621 -1.492 9.375 1 94.19 77 GLU B O 1
ATOM 1340 N N . ALA B 1 78 ? 6.055 -1.065 7.707 1 93.75 78 ALA B N 1
ATOM 1341 C CA . ALA B 1 78 ? 6.082 0.365 8 1 93.75 78 ALA B CA 1
ATOM 1342 C C . ALA B 1 78 ? 4.699 0.987 7.828 1 93.75 78 ALA B C 1
ATOM 1344 O O . ALA B 1 78 ? 4.289 1.836 8.625 1 93.75 78 ALA B O 1
ATOM 1345 N N . GLU B 1 79 ? 3.977 0.58 6.883 1 95.44 79 GLU B N 1
ATOM 1346 C CA . GLU B 1 79 ? 2.639 1.097 6.602 1 95.44 79 GLU B CA 1
ATOM 1347 C C . GLU B 1 79 ? 1.65 0.69 7.691 1 95.44 79 GLU B C 1
ATOM 1349 O O . GLU B 1 79 ? 0.831 1.501 8.125 1 95.44 79 GLU B O 1
ATOM 1354 N N . ARG B 1 80 ? 1.729 -0.538 8.141 1 95.94 80 ARG B N 1
ATOM 1355 C CA . ARG B 1 80 ? 0.847 -0.986 9.219 1 95.94 80 ARG B CA 1
ATOM 1356 C C . ARG B 1 80 ? 1.166 -0.27 10.523 1 95.94 80 ARG B C 1
ATOM 1358 O O . ARG B 1 80 ? 0.26 0.079 11.281 1 95.94 80 ARG B O 1
ATOM 1365 N N . ARG B 1 81 ? 2.459 -0.044 10.781 1 94.5 81 ARG B N 1
ATOM 1366 C CA . ARG B 1 81 ? 2.846 0.729 11.953 1 94.5 81 ARG B CA 1
ATOM 1367 C C . ARG B 1 81 ? 2.246 2.131 11.914 1 94.5 81 ARG B C 1
ATOM 1369 O O . ARG B 1 81 ? 1.722 2.617 12.914 1 94.5 81 ARG B O 1
ATOM 1376 N N . ALA B 1 82 ? 2.365 2.773 10.773 1 94.5 82 ALA B N 1
ATOM 1377 C CA . ALA B 1 82 ? 1.797 4.109 10.609 1 94.5 82 ALA B CA 1
ATOM 1378 C C . ALA B 1 82 ? 0.288 4.094 10.844 1 94.5 82 ALA B C 1
ATOM 1380 O O . ALA B 1 82 ? -0.256 4.996 11.484 1 94.5 82 ALA B O 1
ATOM 1381 N N . TYR B 1 83 ? -0.413 3.129 10.367 1 93.38 83 TYR B N 1
ATOM 1382 C CA . TYR B 1 83 ? -1.85 2.963 10.562 1 93.38 83 TYR B CA 1
ATOM 1383 C C . TYR B 1 83 ? -2.191 2.883 12.039 1 93.38 83 TYR B C 1
ATOM 1385 O O . TYR B 1 83 ? -3.104 3.568 12.516 1 93.38 83 TYR B O 1
ATOM 1393 N N . HIS B 1 84 ? -1.424 2.027 12.75 1 93.94 84 HIS B N 1
ATOM 1394 C CA . HIS B 1 84 ? -1.702 1.817 14.164 1 93.94 84 HIS B CA 1
ATOM 1395 C C . HIS B 1 84 ? -1.394 3.07 14.977 1 93.94 84 HIS B C 1
ATOM 1397 O O . HIS B 1 84 ? -2.105 3.385 15.938 1 93.94 84 HIS B O 1
ATOM 1403 N N . ARG B 1 85 ? -0.372 3.793 14.562 1 93.44 85 ARG B N 1
ATOM 1404 C CA . ARG B 1 85 ? -0.039 5.047 15.227 1 93.44 85 ARG B CA 1
ATOM 1405 C C . ARG B 1 85 ? -1.176 6.055 15.102 1 93.44 85 ARG B C 1
ATOM 1407 O O . ARG B 1 85 ? -1.543 6.711 16.078 1 93.44 85 ARG B O 1
ATOM 1414 N N . ARG B 1 86 ? -1.728 6.148 13.992 1 91.38 86 ARG B N 1
ATOM 1415 C CA . ARG B 1 86 ? -2.85 7.055 13.766 1 91.38 86 ARG B CA 1
ATOM 1416 C C . ARG B 1 86 ? -4.055 6.656 14.609 1 91.38 86 ARG B C 1
ATOM 1418 O O . ARG B 1 86 ? -4.691 7.508 15.234 1 91.38 86 ARG B O 1
ATOM 1425 N N . ARG B 1 87 ? -4.352 5.383 14.586 1 90.25 87 ARG B N 1
ATOM 1426 C CA . ARG B 1 87 ? -5.5 4.887 15.336 1 90.25 87 ARG B CA 1
ATOM 1427 C C . ARG B 1 87 ? -5.328 5.152 16.828 1 90.25 87 ARG B C 1
ATOM 1429 O O . ARG B 1 87 ? -6.289 5.5 17.516 1 90.25 87 ARG B O 1
ATOM 1436 N N . ALA B 1 88 ? -4.102 4.953 17.266 1 90.06 88 ALA B N 1
ATOM 1437 C CA . ALA B 1 88 ? -3.801 5.211 18.672 1 90.06 88 ALA B CA 1
ATOM 1438 C C . ALA B 1 88 ? -3.979 6.688 19.016 1 90.06 88 ALA B C 1
ATOM 1440 O O . ALA B 1 88 ? -4.469 7.031 20.094 1 90.06 88 ALA B O 1
ATOM 1441 N N . ALA B 1 89 ? -3.59 7.543 18.125 1 87.06 89 ALA B N 1
ATOM 1442 C CA . ALA B 1 89 ? -3.697 8.984 18.328 1 87.06 89 ALA B CA 1
ATOM 1443 C C . ALA B 1 89 ? -5.156 9.43 18.359 1 87.06 89 ALA B C 1
ATOM 1445 O O . ALA B 1 89 ? -5.527 10.336 19.094 1 87.06 89 ALA B O 1
ATOM 1446 N N . ARG B 1 90 ? -6.004 8.805 17.672 1 82.94 90 ARG B N 1
ATOM 1447 C CA . ARG B 1 90 ? -7.426 9.133 17.625 1 82.94 90 ARG B CA 1
ATOM 1448 C C . ARG B 1 90 ? -8.148 8.641 18.875 1 82.94 90 ARG B C 1
ATOM 1450 O O . ARG B 1 90 ? -9.164 9.211 19.281 1 82.94 90 ARG B O 1
ATOM 1457 N N . GLY B 1 91 ? -7.789 7.406 19.266 1 72.88 91 GLY B N 1
ATOM 1458 C CA . GLY B 1 91 ? -8.398 6.855 20.469 1 72.88 91 GLY B CA 1
ATOM 1459 C C . GLY B 1 91 ? -8.086 7.66 21.719 1 72.88 91 GLY B C 1
ATOM 1460 O O . GLY B 1 91 ? -8.875 7.684 22.672 1 72.88 91 GLY B O 1
ATOM 1461 N N . VAL B 1 92 ? -6.953 8.242 21.703 1 66.19 92 VAL B N 1
ATOM 1462 C CA . VAL B 1 92 ? -6.609 9.047 22.875 1 66.19 92 VAL B CA 1
ATOM 1463 C C . VAL B 1 92 ? -7.355 10.383 22.812 1 66.19 92 VAL B C 1
ATOM 1465 O O . VAL B 1 92 ? -7.664 10.969 23.859 1 66.19 92 VAL B O 1
ATOM 1468 N N . GLY B 1 93 ? -7.629 10.812 21.578 1 50.66 93 GLY B N 1
ATOM 1469 C CA . GLY B 1 93 ? -8.32 12.086 21.5 1 50.66 93 GLY B CA 1
ATOM 1470 C C . GLY B 1 93 ? -9.812 11.969 21.75 1 50.66 93 GLY B C 1
ATOM 1471 O O . GLY B 1 93 ? -10.516 12.977 21.844 1 50.66 93 GLY B O 1
ATOM 1472 N N . GLN B 1 94 ? -10.344 10.82 21.625 1 42.44 94 GLN B N 1
ATOM 1473 C CA . GLN B 1 94 ? -11.742 10.742 22.047 1 42.44 94 GLN B CA 1
ATOM 1474 C C . GLN B 1 94 ? -11.859 10.477 23.531 1 42.44 94 GLN B C 1
ATOM 1476 O O . GLN B 1 94 ? -11.141 9.633 24.078 1 42.44 94 GLN B O 1
#

Nearest PDB structures (foldseek):
  6onu-assembly3_E  TM=9.413E-01  e=5.994E-08  Mycobacterium tuberculosis H37Rv
  8cwt-assembly1_A  TM=9.695E-01  e=6.725E-07  Mycobacterium tuberculosis H37Rv
  8cwr-assembly1_A-3  TM=9.477E-01  e=4.190E-06  Mycobacterium tuberculosis H37Rv
  8dy7-assembly1_H  TM=9.325E-01  e=1.273E-05  Streptomyces venezuelae
  8dy9-assembly1_H  TM=9.270E-01  e=2.291E-05  Streptomyces venezuelae

Solvent-accessible surface area (backbone atoms only — not comparable to full-atom values): 10628 Å² total; per-residue (Å²): 133,79,81,77,71,78,67,79,70,66,74,60,93,61,56,70,78,61,36,54,67,76,82,47,69,72,65,49,34,48,54,71,76,82,47,60,68,22,50,50,35,46,52,54,39,28,33,48,27,35,48,23,86,40,26,64,60,42,26,51,49,37,63,74,67,62,61,72,72,35,57,43,43,54,32,47,41,65,32,51,52,29,34,50,51,38,53,53,55,52,58,68,72,97,134,79,82,78,70,78,67,78,72,64,76,62,92,61,56,68,78,59,36,55,66,76,80,47,70,72,66,49,32,50,56,71,75,81,47,59,69,23,50,50,35,46,51,54,37,28,33,48,28,34,47,23,86,41,26,66,62,41,27,50,48,38,64,74,66,60,62,70,73,36,57,44,42,52,34,46,41,66,32,51,50,28,34,52,51,40,53,52,56,51,58,68,71,96

Sequence (188 aa):
MSPRRELHRTPSKGWRRDAACQGHDPELFFPIGTDAPAMRQTEQAKAVCFGCPVIDACRAWALDTHQDHGVWGGTSEAERRAYHRRRAARGVGQMSPRRELHRTPSKGWRRDAACQGHDPELFFPIGTDAPAMRQTEQAKAVCFGCPVIDACRAWALDTHQDHGVWGGTSEAERRAYHRRRAARGVGQ

Secondary structure (DSSP, 8-state):
------------TTGGGG-GGGGS-GGGG---SSSHHHHHHHHHHHHHHHT-TTHHHHHHHHHHTT--SS-BTTB-HHHHHHHHHHHHHHHHH-/------------TTGGGG-GGGGS-GGGG---SSSHHHHHHHHHHHHHHHT-TTHHHHHHHHHHTT--SS-BTTB-HHHHHHHHHHHHHHHHH-

Foldseek 3Di:
DPPPPPPPPLPPPPLVVQFQCVPDDPVLFFQDDDDPVSVVSLVVNLVSLVVGPCLVSFVVVCLVVVPQTGATSSDHNVRSVVVVVVVVVVVVVD/DPPPPPPPPLPPPPLVVQFQCVPDDPVLFFQDDDDPVSVVSLVVNLVSLVVGPCLVSFVVVCLVVVPQTGATSSDHNVRSVVVVVVVVVVVVVD

InterPro domains:
  IPR003482 Transcription factor WhiB [MF_01479] (1-88)
  IPR003482 Transcription factor WhiB [PTHR38839] (7-89)
  IPR034768 WhiB-like iron-sulfur binding domain [PF02467] (15-82)
  IPR034768 WhiB-like iron-sulfur binding domain [PS51674] (20-82)

pLDDT: mean 86.1, std 19.01, range [33.81, 98.38]

Radius of gyration: 17.49 Å; Cα contacts (8 Å, |Δi|>4): 212; chains: 2; bounding box: 58×40×41 Å

Organism: Streptomyces mobaraensis (NCBI:txid35621)